Protein AF-0000000076789150 (afdb_homodimer)

Structure (mmCIF, N/CA/C/O backbone):
data_AF-0000000076789150-model_v1
#
loop_
_entity.id
_entity.type
_entity.pdbx_description
1 polymer 'YegS/DAGK C-terminal domain-containing protein'
#
loop_
_atom_site.group_PDB
_atom_site.id
_atom_site.type_symbol
_atom_site.label_atom_id
_atom_site.label_alt_id
_atom_site.label_comp_id
_atom_site.label_asym_id
_atom_site.label_entity_id
_atom_site.label_seq_id
_atom_site.pdbx_PDB_ins_code
_atom_site.Cartn_x
_atom_site.Cartn_y
_atom_site.Cartn_z
_atom_site.occupancy
_atom_site.B_iso_or_equiv
_atom_site.auth_seq_id
_atom_site.auth_comp_id
_atom_site.auth_asym_id
_atom_site.auth_atom_id
_atom_site.pdbx_PDB_model_num
ATOM 1 N N . MET A 1 1 ? 1.045 11.203 20.047 1 90.06 1 MET A N 1
ATOM 2 C CA . MET A 1 1 ? -0.377 11.312 20.359 1 90.06 1 MET A CA 1
ATOM 3 C C . MET A 1 1 ? -1.103 12.156 19.328 1 90.06 1 MET A C 1
ATOM 5 O O . MET A 1 1 ? -0.491 13 18.672 1 90.06 1 MET A O 1
ATOM 9 N N . MET A 1 2 ? -2.324 11.766 19.125 1 93.38 2 MET A N 1
ATOM 10 C CA . MET A 1 2 ? -3.166 12.562 18.234 1 93.38 2 MET A CA 1
ATOM 11 C C . MET A 1 2 ? -4.5 12.883 18.906 1 93.38 2 MET A C 1
ATOM 13 O O . MET A 1 2 ? -5 12.102 19.719 1 93.38 2 MET A O 1
ATOM 17 N N . GLU A 1 3 ? -5.023 14.039 18.578 1 93 3 GLU A N 1
ATOM 18 C CA . GLU A 1 3 ? -6.312 14.477 19.109 1 93 3 GLU A CA 1
ATOM 19 C C . GLU A 1 3 ? -7.227 14.969 18 1 93 3 GLU A C 1
ATOM 21 O O . GLU A 1 3 ? -6.832 15.812 17.188 1 93 3 GLU A O 1
ATOM 26 N N . GLY A 1 4 ? -8.461 14.375 17.953 1 91.88 4 GLY A N 1
ATOM 27 C CA . GLY A 1 4 ? -9.453 14.805 16.984 1 91.88 4 GLY A CA 1
ATOM 28 C C . GLY A 1 4 ? -10.305 15.961 17.484 1 91.88 4 GLY A C 1
ATOM 29 O O . GLY A 1 4 ? -9.953 16.609 18.469 1 91.88 4 GLY A O 1
ATOM 30 N N . PRO A 1 5 ? -11.422 16.156 16.766 1 86.06 5 PRO A N 1
ATOM 31 C CA . PRO A 1 5 ? -12.273 17.297 17.094 1 86.06 5 PRO A CA 1
ATOM 32 C C . PRO A 1 5 ? -12.906 17.172 18.484 1 86.06 5 PRO A C 1
ATOM 34 O O . PRO A 1 5 ? -13.203 18.188 19.125 1 86.06 5 PRO A O 1
ATOM 37 N N . ASN A 1 6 ? -13.047 15.945 18.953 1 86.12 6 ASN A N 1
ATOM 38 C CA . ASN A 1 6 ? -13.68 15.742 20.25 1 86.12 6 ASN A CA 1
ATOM 39 C C . ASN A 1 6 ? -12.672 15.828 21.391 1 86.12 6 ASN A C 1
ATOM 41 O O . ASN A 1 6 ? -13.039 15.766 22.562 1 86.12 6 ASN A O 1
ATOM 45 N N . GLY A 1 7 ? -11.469 15.93 21.109 1 84.12 7 GLY A N 1
ATOM 46 C CA . GLY A 1 7 ? -10.422 16.125 22.094 1 84.12 7 GLY A CA 1
ATOM 47 C C . GLY A 1 7 ? -9.93 14.82 22.703 1 84.12 7 GLY A C 1
ATOM 48 O O . GLY A 1 7 ? -9.039 14.82 23.547 1 84.12 7 GLY A O 1
ATOM 49 N N . ASP A 1 8 ? -10.508 13.719 22.281 1 84.12 8 ASP A N 1
ATOM 50 C CA . ASP A 1 8 ? -10.078 12.43 22.828 1 84.12 8 ASP A CA 1
ATOM 51 C C . ASP A 1 8 ? -8.711 12.039 22.266 1 84.12 8 ASP A C 1
ATOM 53 O O . ASP A 1 8 ? -8.523 11.984 21.047 1 84.12 8 ASP A O 1
ATOM 57 N N . PRO A 1 9 ? -7.828 11.773 23.25 1 87.06 9 PRO A N 1
ATOM 58 C CA . PRO A 1 9 ? -6.484 11.43 22.781 1 87.06 9 PRO A CA 1
ATOM 59 C C . PRO A 1 9 ? -6.414 10.031 22.172 1 87.06 9 PRO A C 1
ATOM 61 O O . PRO A 1 9 ? -7.113 9.117 22.625 1 87.06 9 PRO A O 1
ATOM 64 N N . HIS A 1 10 ? -5.707 9.969 21.109 1 89.75 10 HIS A N 1
ATOM 65 C CA . HIS A 1 10 ? -5.363 8.711 20.453 1 89.75 10 HIS A CA 1
ATOM 66 C C . HIS A 1 10 ? -3.855 8.578 20.281 1 89.75 10 HIS A C 1
ATOM 68 O O . HIS A 1 10 ? -3.188 9.547 19.906 1 89.75 10 HIS A O 1
ATOM 74 N N . PHE A 1 11 ? -3.402 7.43 20.594 1 86.75 11 PHE A N 1
ATOM 75 C CA . PHE A 1 11 ? -1.965 7.219 20.469 1 86.75 11 PHE A CA 1
ATOM 76 C C . PHE A 1 11 ? -1.63 6.504 19.172 1 86.75 11 PHE A C 1
ATOM 78 O O . PHE A 1 11 ? -2.311 5.551 18.781 1 86.75 11 PHE A O 1
ATOM 85 N N . PHE A 1 12 ? -0.708 7.098 18.484 1 84.62 12 PHE A N 1
ATOM 86 C CA . PHE A 1 12 ? -0.158 6.367 17.344 1 84.62 12 PHE A CA 1
ATOM 87 C C . PHE A 1 12 ? 1.298 5.992 17.594 1 84.62 12 PHE A C 1
ATOM 89 O O . PHE A 1 12 ? 2.033 6.738 18.25 1 84.62 12 PHE A O 1
ATOM 96 N N . ILE A 1 13 ? 1.7 4.875 17.078 1 82.19 13 ILE A N 1
ATOM 97 C CA . ILE A 1 13 ? 2.994 4.289 17.406 1 82.19 13 ILE A CA 1
ATOM 98 C C . ILE A 1 13 ? 4.031 4.715 16.375 1 82.19 13 ILE A C 1
ATOM 100 O O . ILE A 1 13 ? 5.141 5.129 16.734 1 82.19 13 ILE A O 1
ATOM 104 N N . ASN A 1 14 ? 3.717 4.656 15.109 1 84.81 14 ASN A N 1
ATOM 105 C CA . ASN A 1 14 ? 4.742 4.844 14.086 1 84.81 14 ASN A CA 1
ATOM 106 C C . ASN A 1 14 ? 4.434 6.047 13.195 1 84.81 14 ASN A C 1
ATOM 108 O O . ASN A 1 14 ? 5.184 7.027 13.188 1 84.81 14 ASN A O 1
ATOM 112 N N . VAL A 1 15 ? 3.287 5.992 12.516 1 90.56 15 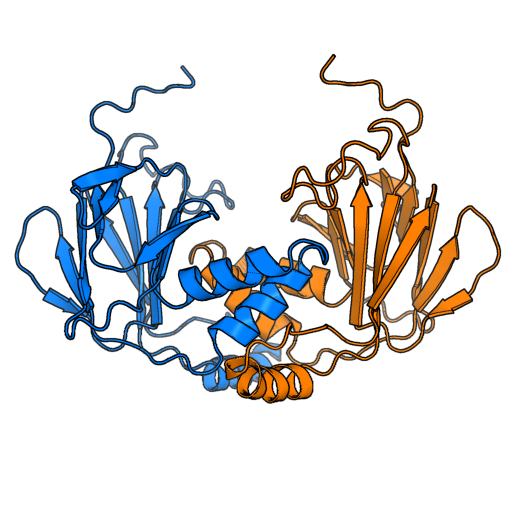VAL A N 1
ATOM 113 C CA . VAL A 1 15 ? 3.057 7.012 11.5 1 90.56 15 VAL A CA 1
ATOM 114 C C . VAL A 1 15 ? 1.566 7.34 11.422 1 90.56 15 VAL A C 1
ATOM 116 O O . VAL A 1 15 ? 0.721 6.457 11.594 1 90.56 15 VAL A O 1
ATOM 119 N N . ALA A 1 16 ? 1.268 8.555 11.242 1 94.44 16 ALA A N 1
ATOM 120 C CA . ALA A 1 16 ? -0.069 9.039 10.898 1 94.44 16 ALA A CA 1
ATOM 121 C C . ALA A 1 16 ? -0.08 9.68 9.516 1 94.44 16 ALA A C 1
ATOM 123 O O . ALA A 1 16 ? 0.858 10.398 9.148 1 94.44 16 ALA A O 1
ATOM 124 N N . ASP A 1 17 ? -1.15 9.406 8.781 1 96.19 17 ASP A N 1
ATOM 125 C CA . ASP A 1 17 ? -1.285 9.898 7.41 1 96.19 17 ASP A CA 1
ATOM 126 C C . ASP A 1 17 ? -2.496 10.82 7.273 1 96.19 17 ASP A C 1
ATOM 128 O O . ASP A 1 17 ? -3.523 10.602 7.922 1 96.19 17 ASP A O 1
ATOM 132 N N . ILE A 1 18 ? -2.346 11.805 6.422 1 97.44 18 ILE A N 1
ATOM 133 C CA . ILE A 1 18 ? -3.42 12.758 6.164 1 97.44 18 ILE A CA 1
ATOM 134 C C . ILE A 1 18 ? -3.643 12.891 4.66 1 97.44 18 ILE A C 1
ATOM 136 O O . ILE A 1 18 ? -2.682 12.938 3.887 1 97.44 18 ILE A O 1
ATOM 140 N N . HIS A 1 19 ? -4.883 12.984 4.227 1 97.12 19 HIS A N 1
ATOM 141 C CA . HIS A 1 19 ? -5.328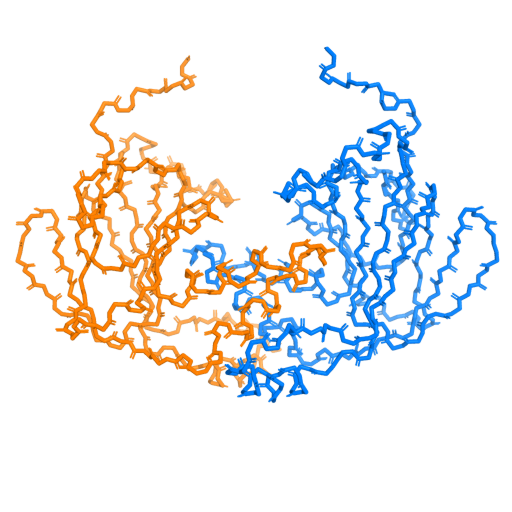 13.281 2.871 1 97.12 19 HIS A CA 1
ATOM 142 C C . HIS A 1 19 ? -5.102 12.094 1.941 1 97.12 19 HIS A C 1
ATOM 144 O O . HIS A 1 19 ? -5.59 10.992 2.205 1 97.12 19 HIS A O 1
ATOM 150 N N . LEU A 1 20 ? -4.375 12.117 0.926 1 94.69 20 LEU A N 1
ATOM 151 C CA . LEU A 1 20 ? -4.352 11.047 -0.067 1 94.69 20 LEU A CA 1
ATOM 152 C C . LEU A 1 20 ? -3.814 9.758 0.538 1 94.69 20 LEU A C 1
ATOM 154 O O . LEU A 1 20 ? -4.371 8.68 0.306 1 94.69 20 LEU A O 1
ATOM 158 N N . SER A 1 21 ? -2.727 9.859 1.256 1 94.38 21 SER A N 1
ATOM 159 C CA . SER A 1 21 ? -2.121 8.664 1.832 1 94.38 21 SER A CA 1
ATOM 160 C C . SER A 1 21 ? -3.07 7.984 2.812 1 94.38 21 SER A C 1
ATOM 162 O O . SER A 1 21 ? -3.178 6.758 2.828 1 94.38 21 SER A O 1
ATOM 164 N N . ALA A 1 22 ? -3.789 8.797 3.557 1 95.88 22 ALA A N 1
ATOM 165 C CA . ALA A 1 22 ? -4.785 8.242 4.469 1 95.88 22 ALA A CA 1
ATOM 166 C C . ALA A 1 22 ? -5.961 7.641 3.699 1 95.88 22 ALA A C 1
ATOM 168 O O . ALA A 1 22 ? -6.449 6.562 4.043 1 95.88 22 ALA A O 1
ATOM 169 N N . LYS A 1 23 ? -6.383 8.336 2.725 1 94.56 23 LYS A N 1
ATOM 170 C CA . LYS A 1 23 ? -7.5 7.887 1.896 1 94.56 23 LYS A CA 1
ATOM 171 C C . LYS A 1 23 ? -7.176 6.566 1.205 1 94.56 23 LYS A C 1
ATOM 173 O O . LYS A 1 23 ? -7.984 5.637 1.22 1 94.56 23 LYS A O 1
ATOM 178 N N . ALA A 1 24 ? -6.008 6.52 0.632 1 92.88 24 ALA A N 1
ATOM 179 C CA . ALA A 1 24 ? -5.559 5.289 -0.011 1 92.88 24 ALA A CA 1
ATOM 180 C C . ALA A 1 24 ? -5.508 4.133 0.986 1 92.88 24 ALA A C 1
ATOM 182 O O . ALA A 1 24 ? -5.91 3.012 0.667 1 92.88 24 ALA A O 1
ATOM 183 N N . GLY A 1 25 ? -5 4.43 2.18 1 92.56 25 GLY A N 1
ATOM 184 C CA . GLY A 1 25 ? -4.984 3.422 3.23 1 92.56 25 GLY A CA 1
ATOM 185 C C . GLY A 1 25 ? -6.367 2.943 3.619 1 92.56 25 GLY A C 1
ATOM 186 O O . GLY A 1 25 ? -6.586 1.743 3.801 1 92.56 25 GLY A O 1
ATOM 187 N N . TYR A 1 26 ? -7.266 3.838 3.697 1 93.44 26 TYR A N 1
ATOM 188 C CA . TYR A 1 26 ? -8.648 3.51 4.031 1 93.44 26 TYR A CA 1
ATOM 189 C C . TYR A 1 26 ? -9.234 2.537 3.018 1 93.44 26 TYR A C 1
ATOM 191 O O . TYR A 1 26 ? -9.789 1.497 3.393 1 93.44 26 TYR A O 1
ATOM 199 N N . PHE A 1 27 ? -9.094 2.803 1.787 1 90.25 27 PHE A N 1
ATOM 200 C CA . PHE A 1 27 ? -9.672 1.951 0.754 1 90.25 27 PHE A CA 1
ATOM 201 C C . PHE A 1 27 ? -8.914 0.633 0.65 1 90.25 27 PHE A C 1
ATOM 203 O O . PHE A 1 27 ? -9.508 -0.412 0.381 1 90.25 27 PHE A O 1
ATOM 210 N N . ALA A 1 28 ? -7.535 0.708 0.85 1 90.31 28 ALA A N 1
ATOM 211 C CA . ALA A 1 28 ? -6.746 -0.521 0.826 1 90.31 28 ALA A CA 1
ATOM 212 C C . ALA A 1 28 ? -7.254 -1.519 1.863 1 90.31 28 ALA A C 1
ATOM 214 O O . ALA A 1 28 ? -7.246 -2.729 1.627 1 90.31 28 ALA A O 1
ATOM 215 N N . SER A 1 29 ? -7.719 -0.997 2.992 1 88.94 29 SER A N 1
ATOM 216 C CA . SER A 1 29 ? -8.172 -1.847 4.086 1 88.94 29 SER A CA 1
ATOM 217 C C . SER A 1 29 ? -9.391 -2.668 3.68 1 88.94 29 SER A C 1
ATOM 219 O O . SER A 1 29 ? -9.688 -3.699 4.289 1 88.94 29 SER A O 1
ATOM 221 N N . MET A 1 30 ? -10.102 -2.256 2.65 1 84.44 30 MET A N 1
ATOM 222 C CA . MET A 1 30 ? -11.297 -2.949 2.172 1 84.44 30 MET A CA 1
ATOM 223 C C . MET A 1 30 ? -10.914 -4.148 1.312 1 84.44 30 MET A C 1
ATOM 225 O O . MET A 1 30 ? -11.758 -5 1.019 1 84.44 30 MET A O 1
ATOM 229 N N . TYR A 1 31 ? -9.641 -4.227 0.935 1 84 31 TYR A N 1
ATOM 230 C CA . TYR A 1 31 ? -9.219 -5.238 -0.027 1 84 31 TYR A CA 1
ATOM 231 C C . TYR A 1 31 ? -8.125 -6.121 0.558 1 84 31 TYR A C 1
ATOM 233 O O . TYR A 1 31 ? -7.312 -6.684 -0.18 1 84 31 TYR A O 1
ATOM 241 N N . LYS A 1 32 ? -8.055 -6.227 1.816 1 82.06 32 LYS A N 1
ATOM 242 C CA . LYS A 1 32 ? -6.965 -6.922 2.5 1 82.06 32 LYS A CA 1
ATOM 243 C C . LYS A 1 32 ? -6.891 -8.383 2.066 1 82.06 32 LYS A C 1
ATOM 245 O O . LYS A 1 32 ? -5.816 -8.984 2.086 1 82.06 32 LYS A O 1
ATOM 250 N N . ARG A 1 33 ? -7.91 -8.961 1.574 1 77.69 33 ARG A N 1
ATOM 251 C CA . ARG A 1 33 ? -7.957 -10.367 1.184 1 77.69 33 ARG A CA 1
ATOM 252 C C . ARG A 1 33 ? -7.082 -10.625 -0.037 1 77.69 33 ARG A C 1
ATOM 254 O O . ARG A 1 33 ? -6.801 -11.781 -0.374 1 77.69 33 ARG A O 1
ATOM 261 N N . PHE A 1 34 ? -6.582 -9.586 -0.612 1 83.44 34 PHE A N 1
ATOM 262 C CA . PHE A 1 34 ? -5.832 -9.742 -1.853 1 83.44 34 PHE A CA 1
ATOM 263 C C . PHE A 1 34 ? -4.34 -9.547 -1.61 1 83.44 34 PHE A C 1
ATOM 265 O O . PHE A 1 34 ? -3.578 -9.305 -2.551 1 83.44 34 PHE A O 1
ATOM 272 N N . GLY A 1 35 ? -3.939 -9.562 -0.373 1 81.38 35 GLY A N 1
ATOM 273 C CA . GLY A 1 35 ? -2.531 -9.352 -0.078 1 81.38 35 GLY A CA 1
ATOM 274 C C . GLY A 1 35 ? -2.068 -7.938 -0.372 1 81.38 35 GLY A C 1
ATOM 275 O O . GLY A 1 35 ? -2.797 -6.973 -0.121 1 81.38 35 GLY A O 1
ATOM 276 N N . ASN A 1 36 ? -0.883 -7.789 -0.932 1 84.69 36 ASN A N 1
ATOM 277 C CA . ASN A 1 36 ? -0.333 -6.457 -1.167 1 84.69 36 ASN A CA 1
ATOM 278 C C . ASN A 1 36 ? -1.025 -5.766 -2.336 1 84.69 36 ASN A C 1
ATOM 280 O O . ASN A 1 36 ? -0.875 -4.555 -2.521 1 84.69 36 ASN A O 1
ATOM 284 N N . LEU A 1 37 ? -1.792 -6.531 -3.049 1 86.12 37 LEU A N 1
ATOM 285 C CA . LEU A 1 37 ? -2.545 -5.918 -4.137 1 86.12 37 LEU A CA 1
ATOM 286 C C . LEU A 1 37 ? -3.535 -4.891 -3.6 1 86.12 37 LEU A C 1
ATOM 288 O O . LEU A 1 37 ? -3.949 -3.982 -4.324 1 86.12 37 LEU A O 1
ATOM 292 N N . CYS A 1 38 ? -3.91 -5.047 -2.33 1 88.06 38 CYS A N 1
ATOM 293 C CA . CYS A 1 38 ? -4.844 -4.109 -1.714 1 88.06 38 CYS A CA 1
ATOM 294 C C . CYS A 1 38 ? -4.312 -2.684 -1.781 1 88.06 38 CYS A C 1
ATOM 296 O O . CYS A 1 38 ? -5.09 -1.733 -1.895 1 88.06 38 CYS A O 1
ATOM 298 N N . TYR A 1 39 ? -2.979 -2.516 -1.807 1 88 39 TYR A N 1
ATOM 299 C CA . TYR A 1 39 ? -2.398 -1.179 -1.854 1 88 39 TYR A CA 1
ATOM 300 C C . TYR A 1 39 ? -2.557 -0.563 -3.238 1 88 39 TYR A C 1
ATOM 302 O O . TYR A 1 39 ? -2.773 0.644 -3.367 1 88 39 TYR A O 1
ATOM 310 N N . VAL A 1 40 ? -2.453 -1.408 -4.199 1 86.75 40 VAL A N 1
ATOM 311 C CA . VAL A 1 40 ? -2.646 -0.945 -5.57 1 86.75 40 VAL A CA 1
ATOM 312 C C . VAL A 1 40 ? -4.098 -0.523 -5.773 1 86.75 40 VAL A C 1
ATOM 314 O O . VAL A 1 40 ? -4.367 0.572 -6.273 1 86.75 40 VAL A O 1
ATOM 317 N N . LEU A 1 41 ? -4.977 -1.381 -5.316 1 86.81 41 LEU A N 1
ATOM 318 C CA . LEU A 1 41 ? -6.398 -1.087 -5.469 1 86.81 41 LEU A CA 1
ATOM 319 C C . LEU A 1 41 ? -6.789 0.138 -4.648 1 86.81 41 LEU A C 1
ATOM 321 O O . LEU A 1 41 ? -7.539 0.996 -5.121 1 86.81 41 LEU A O 1
ATOM 325 N N . GLY A 1 42 ? -6.273 0.212 -3.428 1 89.19 42 GLY A N 1
ATOM 326 C CA . GLY A 1 42 ? -6.535 1.362 -2.576 1 89.19 42 GLY A CA 1
ATOM 327 C C . GLY A 1 42 ? -5.996 2.66 -3.146 1 89.19 42 GLY A C 1
ATOM 328 O O . GLY A 1 42 ? -6.641 3.705 -3.045 1 89.19 42 GLY A O 1
ATOM 329 N N . ALA A 1 43 ? -4.801 2.561 -3.688 1 88.69 43 ALA A N 1
ATOM 330 C CA . ALA A 1 43 ? -4.203 3.732 -4.32 1 88.69 43 ALA A CA 1
ATOM 331 C C . ALA A 1 43 ? -5.055 4.227 -5.484 1 88.69 43 ALA A C 1
ATOM 333 O O . ALA A 1 43 ? -5.348 5.418 -5.59 1 88.69 43 ALA A O 1
ATOM 334 N N . LEU A 1 44 ? -5.469 3.322 -6.355 1 84.12 44 LEU A N 1
ATOM 335 C CA . LEU A 1 44 ? -6.277 3.689 -7.516 1 84.12 44 LEU A CA 1
ATOM 336 C C . LEU A 1 44 ? -7.602 4.312 -7.078 1 84.12 44 LEU A C 1
ATOM 338 O O . LEU A 1 44 ? -8.016 5.336 -7.625 1 84.12 44 LEU A O 1
ATOM 342 N N . ARG A 1 45 ? -8.18 3.719 -6.094 1 85.44 45 ARG A N 1
ATOM 343 C CA . ARG A 1 45 ? -9.445 4.254 -5.602 1 85.44 45 ARG A CA 1
ATOM 344 C C . ARG A 1 45 ? -9.242 5.598 -4.906 1 85.44 45 ARG A C 1
ATOM 346 O O . ARG A 1 45 ? -10.047 6.512 -5.059 1 85.44 45 ARG A O 1
ATOM 353 N N . GLY A 1 46 ? -8.219 5.668 -4.09 1 86.88 46 GLY A N 1
ATOM 354 C CA . GLY A 1 46 ? -7.926 6.906 -3.387 1 86.88 46 GLY A CA 1
ATOM 355 C C . GLY A 1 46 ? -7.625 8.062 -4.32 1 86.88 46 GLY A C 1
ATOM 356 O O . GLY A 1 46 ? -8.008 9.203 -4.043 1 86.88 46 GLY A O 1
ATOM 357 N N . PHE A 1 47 ? -7.027 7.719 -5.355 1 81.56 47 PHE A N 1
ATOM 358 C CA . PHE A 1 47 ? -6.648 8.742 -6.316 1 81.56 47 PHE A CA 1
ATOM 359 C C . PHE A 1 47 ? -7.852 9.18 -7.145 1 81.56 47 PHE A C 1
ATOM 361 O O . PHE A 1 47 ? -7.914 10.328 -7.598 1 81.56 47 PHE A O 1
ATOM 368 N N . TRP A 1 48 ? -8.617 8.266 -7.277 1 78.56 48 TRP A N 1
ATOM 369 C CA . TRP A 1 48 ? -9.781 8.578 -8.102 1 78.56 48 TRP A CA 1
ATOM 370 C C . TRP A 1 48 ? -10.586 9.719 -7.492 1 78.56 48 TRP A C 1
ATOM 372 O O . TRP A 1 48 ? -11.062 9.625 -6.359 1 78.56 48 TRP A O 1
ATOM 382 N N . GLY A 1 49 ? -10.68 10.812 -8.258 1 79.25 49 GLY A N 1
ATOM 383 C CA . GLY A 1 49 ? -11.453 11.969 -7.812 1 79.25 49 GLY A CA 1
ATOM 384 C C . GLY A 1 49 ? -10.734 12.789 -6.762 1 79.25 49 GLY A C 1
ATOM 385 O O . GLY A 1 49 ? -11.336 13.68 -6.145 1 79.25 49 GLY A O 1
ATOM 386 N N . HIS A 1 50 ? -9.508 12.375 -6.465 1 87.75 50 HIS A N 1
ATOM 387 C CA . HIS A 1 50 ? -8.742 13.125 -5.473 1 87.75 50 HIS A CA 1
ATOM 388 C C . HIS A 1 50 ? -8.352 14.5 -6.004 1 87.75 50 HIS A C 1
ATOM 390 O O . HIS A 1 50 ? -8 14.641 -7.18 1 87.75 50 HIS A O 1
ATOM 396 N N . SER A 1 51 ? -8.438 15.5 -5.141 1 91.69 51 SER A N 1
ATOM 397 C CA . SER A 1 51 ? -7.949 16.844 -5.434 1 91.69 51 SER A CA 1
ATOM 398 C C . SER A 1 51 ? -7.078 17.375 -4.301 1 91.69 51 SER A C 1
ATOM 400 O O . SER A 1 51 ? -7.414 17.219 -3.127 1 91.69 51 SER A O 1
ATOM 402 N N . ASN A 1 52 ? -5.957 17.922 -4.723 1 94.31 52 ASN A N 1
ATOM 403 C CA . ASN A 1 52 ? -5.129 18.578 -3.715 1 94.31 52 ASN A CA 1
ATOM 404 C C . ASN A 1 52 ? -5.91 19.641 -2.959 1 94.31 52 ASN A C 1
ATOM 406 O O . ASN A 1 52 ? -6.852 20.234 -3.496 1 94.31 52 ASN A O 1
ATOM 410 N N . ARG A 1 53 ? -5.496 19.812 -1.687 1 96.56 53 ARG A N 1
ATOM 411 C CA . ARG A 1 53 ? -6.211 20.766 -0.84 1 96.56 53 ARG A CA 1
ATOM 412 C C . ARG A 1 53 ? -5.246 21.719 -0.154 1 96.56 53 ARG A C 1
ATOM 414 O O . ARG A 1 53 ? -4.117 21.344 0.171 1 96.56 53 ARG A O 1
ATOM 421 N N . ASP A 1 54 ? -5.742 22.938 -0.017 1 97.94 54 ASP A N 1
ATOM 422 C CA . ASP A 1 54 ? -5.039 23.844 0.884 1 97.94 54 ASP A CA 1
ATOM 423 C C . ASP A 1 54 ? -5.332 23.516 2.344 1 97.94 54 ASP A C 1
ATOM 425 O O . ASP A 1 54 ? -6.492 23.375 2.734 1 97.94 54 ASP A O 1
ATOM 429 N N . LEU A 1 55 ? -4.266 23.328 3.133 1 98.44 55 LEU A N 1
ATOM 430 C CA . LEU A 1 55 ? -4.398 23.062 4.562 1 98.44 55 LEU A CA 1
ATOM 431 C C . LEU A 1 55 ? -3.699 24.156 5.379 1 98.44 55 LEU A C 1
ATOM 433 O O . LEU A 1 55 ? -2.797 24.828 4.879 1 98.44 55 LEU A O 1
ATOM 437 N N . ARG A 1 56 ? -4.145 24.297 6.574 1 98.62 56 ARG A N 1
ATOM 438 C CA . ARG A 1 56 ? -3.439 25.156 7.531 1 98.62 56 ARG A CA 1
ATOM 439 C C . ARG A 1 56 ? -2.762 24.312 8.609 1 98.62 56 ARG A C 1
ATOM 441 O O . ARG A 1 56 ? -3.336 23.344 9.094 1 98.62 56 ARG A O 1
ATOM 448 N N . ILE A 1 57 ? -1.593 24.766 8.961 1 98.69 57 ILE A N 1
ATOM 449 C CA . ILE A 1 57 ? -0.875 24.047 10.008 1 98.69 57 ILE A CA 1
ATOM 450 C C . ILE A 1 57 ? -0.414 25.031 11.086 1 98.69 57 ILE A C 1
ATOM 452 O O . ILE A 1 57 ? -0.185 26.203 10.805 1 98.69 57 ILE A O 1
ATOM 456 N N . LYS A 1 58 ? -0.377 24.625 12.297 1 98.62 58 LYS A N 1
ATOM 457 C CA . LYS A 1 58 ? 0.211 25.297 13.445 1 98.62 58 LYS A CA 1
ATOM 458 C C . LYS A 1 58 ? 1.288 24.438 14.102 1 98.62 58 LYS A C 1
ATOM 460 O O . LYS A 1 58 ? 1.005 23.344 14.578 1 98.62 58 LYS A O 1
ATOM 465 N N . VAL A 1 59 ? 2.49 24.969 14.102 1 97.75 59 VAL A N 1
ATOM 466 C CA . VAL A 1 59 ? 3.646 24.203 14.562 1 97.75 59 VAL A CA 1
ATOM 467 C C . VAL A 1 59 ? 4.074 24.688 15.945 1 97.75 59 VAL A C 1
ATOM 469 O O . VAL A 1 59 ? 4.32 25.875 16.141 1 97.75 59 VAL A O 1
ATOM 472 N N . ASN A 1 60 ? 4.074 23.828 16.906 1 96.88 60 ASN A N 1
ATOM 473 C CA . ASN A 1 60 ? 4.551 24.078 18.25 1 96.88 60 ASN A CA 1
ATOM 474 C C . ASN A 1 60 ? 3.848 25.266 18.891 1 96.88 60 ASN A C 1
ATOM 476 O O . ASN A 1 60 ? 4.488 26.109 19.531 1 96.88 60 ASN A O 1
ATOM 480 N N . GLY A 1 61 ? 2.666 25.375 18.547 1 96 61 GLY A N 1
ATOM 481 C CA . GLY A 1 61 ? 1.848 26.406 19.156 1 96 61 GLY A CA 1
ATOM 482 C C . GLY A 1 61 ? 2.059 27.781 18.516 1 96 61 GLY A C 1
ATOM 483 O O . GLY A 1 61 ? 1.605 28.781 19.062 1 96 61 GLY A O 1
ATOM 484 N N . GLY A 1 62 ? 2.766 27.812 17.438 1 97.31 62 GLY A N 1
ATOM 485 C CA . GLY A 1 62 ? 3.029 29.078 16.766 1 97.31 62 GLY A CA 1
ATOM 486 C C . GLY A 1 62 ? 1.845 29.594 15.977 1 97.31 62 GLY A C 1
ATOM 487 O O . GLY A 1 62 ? 0.693 29.391 16.375 1 97.31 62 GLY A O 1
ATOM 488 N N . GLU A 1 63 ? 2.115 30.359 14.945 1 98.12 63 GLU A N 1
ATOM 489 C CA . GLU A 1 63 ? 1.068 30.938 14.117 1 98.12 63 GLU A CA 1
ATOM 490 C C . GLU A 1 63 ? 0.589 29.969 13.047 1 98.12 63 GLU A C 1
ATOM 492 O O . GLU A 1 63 ? 1.353 29.109 12.602 1 98.12 63 GLU A O 1
ATOM 497 N N . TRP A 1 64 ? -0.66 30.188 12.734 1 98.25 64 TRP A N 1
ATOM 498 C CA . TRP A 1 64 ? -1.2 29.406 11.625 1 98.25 64 TRP A CA 1
ATOM 499 C C . TRP A 1 64 ? -0.555 29.812 10.305 1 98.25 64 TRP A C 1
ATOM 501 O O . TRP A 1 64 ? -0.356 31 10.047 1 98.25 64 TRP A O 1
ATOM 511 N N . ARG A 1 65 ? -0.171 28.812 9.5 1 97.75 65 ARG A N 1
ATOM 512 C CA . ARG A 1 65 ? 0.296 29.047 8.141 1 97.75 65 ARG A CA 1
ATOM 513 C C . ARG A 1 65 ? -0.426 28.141 7.152 1 97.75 65 ARG A C 1
ATOM 515 O O . ARG A 1 65 ? -0.761 27 7.48 1 97.75 65 ARG A O 1
ATOM 522 N N . THR A 1 66 ? -0.642 28.703 6.008 1 98.31 66 THR A N 1
ATOM 523 C CA . THR A 1 66 ? -1.323 27.922 4.973 1 98.31 66 THR A CA 1
ATOM 524 C C . THR A 1 66 ? -0.316 27.172 4.109 1 98.31 66 THR A C 1
ATOM 526 O O . THR A 1 66 ? 0.718 27.719 3.727 1 98.31 66 THR A O 1
ATOM 529 N N . VAL A 1 67 ? -0.508 25.875 3.906 1 97.81 67 VAL A N 1
ATOM 530 C CA . VAL A 1 67 ? 0.222 25.047 2.953 1 97.81 67 VAL A CA 1
ATOM 531 C C . VAL A 1 67 ? -0.666 24.75 1.747 1 97.81 67 VAL A C 1
ATOM 533 O O . VAL A 1 67 ? -1.697 24.078 1.878 1 97.81 67 VAL A O 1
ATOM 536 N N . ASP A 1 68 ? -0.233 25.172 0.581 1 97.12 68 ASP A N 1
ATOM 537 C CA . ASP A 1 68 ? -1.099 25.109 -0.593 1 97.12 68 ASP A CA 1
ATOM 538 C C . ASP A 1 68 ? -0.995 23.75 -1.276 1 97.12 68 ASP A C 1
ATOM 540 O O . ASP A 1 68 ? 0.063 23.109 -1.254 1 97.12 68 ASP A O 1
ATOM 544 N N . LYS A 1 69 ? -2.082 23.344 -1.83 1 96.38 69 LYS A N 1
ATOM 545 C CA . LYS A 1 69 ? -2.182 22.203 -2.734 1 96.38 69 LYS A CA 1
ATOM 546 C C . LYS A 1 69 ? -1.506 20.969 -2.139 1 96.38 69 LYS A C 1
ATOM 548 O O . LYS A 1 69 ? -0.68 20.328 -2.795 1 96.38 69 LYS A O 1
ATOM 553 N N . VAL A 1 70 ? -1.874 20.672 -0.896 1 96.62 70 VAL A N 1
ATOM 554 C CA . VAL A 1 70 ? -1.334 19.5 -0.229 1 96.62 70 VAL A CA 1
ATOM 555 C C . VAL A 1 70 ? -1.925 18.234 -0.853 1 96.62 70 VAL A C 1
ATOM 557 O O . VAL A 1 70 ? -3.146 18.094 -0.958 1 96.62 70 VAL A O 1
ATOM 560 N N . THR A 1 71 ? -1.044 17.375 -1.304 1 95.5 71 THR A N 1
ATOM 561 C CA . THR A 1 71 ? -1.45 16.062 -1.806 1 95.5 71 THR A CA 1
ATOM 562 C C . THR A 1 71 ? -1.54 15.047 -0.667 1 95.5 71 THR A C 1
ATOM 564 O O . THR A 1 71 ? -2.504 14.281 -0.583 1 95.5 71 THR A O 1
ATOM 567 N N . ALA A 1 72 ? -0.554 15.055 0.14 1 95.69 72 ALA A N 1
ATOM 568 C CA . ALA A 1 72 ? -0.452 14.156 1.287 1 95.69 72 ALA A CA 1
ATOM 569 C C . ALA A 1 72 ? 0.429 14.758 2.379 1 95.69 72 ALA A C 1
ATOM 571 O O . ALA A 1 72 ? 1.294 15.594 2.098 1 95.69 72 ALA A O 1
ATOM 572 N N . LEU A 1 73 ? 0.181 14.422 3.613 1 96.44 73 LEU A N 1
ATOM 573 C CA . LEU A 1 73 ? 0.962 14.797 4.785 1 96.44 73 LEU A CA 1
ATOM 574 C C . LEU A 1 73 ? 1.117 13.617 5.738 1 96.44 73 LEU A C 1
ATOM 576 O O . LEU A 1 73 ? 0.136 12.953 6.074 1 96.44 73 LEU A O 1
ATOM 580 N N . CYS A 1 74 ? 2.387 13.344 6.059 1 94.88 74 CYS A N 1
ATOM 581 C CA . CYS A 1 74 ? 2.682 12.234 6.961 1 94.88 74 CYS A CA 1
ATOM 582 C C . CYS A 1 74 ? 3.385 12.727 8.219 1 94.88 74 CYS A C 1
ATOM 584 O O . CYS A 1 74 ? 4.301 13.547 8.141 1 94.88 74 CYS A O 1
ATOM 586 N N . VAL A 1 75 ? 2.902 12.266 9.336 1 94.06 75 VAL A N 1
ATOM 587 C CA . VAL A 1 75 ? 3.512 12.555 10.633 1 94.06 75 VAL A CA 1
ATOM 588 C C . VAL A 1 75 ? 4.066 11.273 11.242 1 94.06 75 VAL A C 1
ATOM 590 O O . VAL A 1 75 ? 3.312 10.359 11.578 1 94.06 75 VAL A O 1
ATOM 593 N N . GLY A 1 76 ? 5.383 11.195 11.352 1 90.62 76 GLY A N 1
ATOM 594 C CA . GLY A 1 76 ? 6.016 10.008 11.906 1 90.62 76 GLY A CA 1
ATOM 595 C C . GLY A 1 76 ? 6.77 10.281 13.195 1 90.62 76 GLY A C 1
ATOM 596 O O . GLY A 1 76 ? 7.328 11.367 13.375 1 90.62 76 GLY A O 1
ATOM 597 N N . ASN A 1 77 ? 6.656 9.273 14.094 1 85 77 ASN A N 1
ATOM 598 C CA . ASN A 1 77 ? 7.613 9.297 15.195 1 85 77 ASN A CA 1
ATOM 599 C C . ASN A 1 77 ? 9.047 9.164 14.695 1 85 77 ASN A C 1
ATOM 601 O O . ASN A 1 77 ? 9.398 8.164 14.062 1 85 77 ASN A O 1
ATOM 605 N N . ALA A 1 78 ? 9.805 10.117 14.891 1 76.69 78 ALA A N 1
ATOM 606 C CA . ALA A 1 78 ? 11.133 10.195 14.305 1 76.69 78 ALA A CA 1
ATOM 607 C C . ALA A 1 78 ? 11.969 8.969 14.656 1 76.69 78 ALA A C 1
ATOM 609 O O . ALA A 1 78 ? 12.859 8.57 13.898 1 76.69 78 ALA A O 1
ATOM 610 N N . LYS A 1 79 ? 11.703 8.375 15.797 1 70.62 79 LYS A N 1
ATOM 611 C CA . LYS A 1 79 ? 12.43 7.184 16.219 1 70.62 79 LYS A CA 1
ATOM 612 C C . LYS A 1 79 ? 12.219 6.035 15.227 1 70.62 79 LYS A C 1
ATOM 614 O O . LYS A 1 79 ? 13.109 5.203 15.039 1 70.62 79 LYS A O 1
ATOM 619 N N . TYR A 1 80 ? 11.055 6.074 14.625 1 65.56 80 TYR A N 1
ATOM 620 C CA . TYR A 1 80 ? 10.688 4.934 13.797 1 65.56 80 TYR A CA 1
ATOM 621 C C . TYR A 1 80 ? 10.547 5.34 12.336 1 65.56 80 TYR A C 1
ATOM 623 O O . TYR A 1 80 ? 10.508 4.488 11.453 1 65.56 80 TYR A O 1
ATOM 631 N N . PHE A 1 81 ? 10.398 6.684 12.32 1 57.16 81 PHE A N 1
ATOM 632 C CA . PHE A 1 81 ? 10.117 7.23 11 1 57.16 81 PHE A CA 1
ATOM 633 C C . PHE A 1 81 ? 11.375 7.25 10.141 1 57.16 81 PHE A C 1
ATOM 635 O O . PHE A 1 81 ? 12.445 7.648 10.609 1 57.16 81 PHE A O 1
ATOM 642 N N . GLY A 1 82 ? 11.539 6.426 9.156 1 51.66 82 GLY A N 1
ATOM 643 C CA . GLY A 1 82 ? 12.719 6.262 8.328 1 51.66 82 GLY A CA 1
ATOM 644 C C . GLY A 1 82 ? 13.359 4.895 8.469 1 51.66 82 GLY A C 1
ATOM 645 O O . GLY A 1 82 ? 14.344 4.59 7.789 1 51.66 82 GLY A O 1
ATOM 646 N N . GLY A 1 83 ? 13.133 4.352 9.695 1 44.59 83 GLY A N 1
ATOM 647 C CA . GLY A 1 83 ? 13.75 3.088 10.062 1 44.59 83 GLY A CA 1
ATOM 648 C C . GLY A 1 83 ? 13.508 1.986 9.047 1 44.59 83 GLY A C 1
ATOM 649 O O . GLY A 1 83 ? 13.914 0.841 9.258 1 44.59 83 GLY A O 1
ATOM 650 N N . GLY A 1 84 ? 12.664 1.853 8.211 1 40.56 84 GLY A N 1
ATOM 651 C CA . GLY A 1 84 ? 13.188 0.704 7.488 1 40.56 84 GLY A CA 1
ATOM 652 C C . GLY A 1 84 ? 14.68 0.774 7.254 1 40.56 84 GLY A C 1
ATOM 653 O O . GLY A 1 84 ? 15.32 -0.242 6.969 1 40.56 84 GLY A O 1
ATOM 654 N N . MET A 1 85 ? 15.211 1.863 6.656 1 34.06 85 MET A N 1
ATOM 655 C CA . MET A 1 85 ? 16.656 2.002 6.75 1 34.06 85 MET A CA 1
ATOM 656 C C . MET A 1 85 ? 17.078 2.482 8.141 1 34.06 85 MET A C 1
ATOM 658 O O . MET A 1 85 ? 16.703 3.586 8.547 1 34.06 85 MET A O 1
ATOM 662 N N . LYS A 1 86 ? 17.141 1.563 9.203 1 39.72 86 LYS A N 1
ATOM 663 C CA . LYS A 1 86 ? 17.953 1.962 10.344 1 39.72 86 LYS A CA 1
ATOM 664 C C . LYS A 1 86 ? 18.875 3.131 9.977 1 39.72 86 LYS A C 1
ATOM 666 O O . LYS A 1 86 ? 19.938 2.936 9.391 1 39.72 86 LYS A O 1
ATOM 671 N N . ILE A 1 87 ? 18.484 4.113 9.227 1 32.78 87 ILE A N 1
ATOM 672 C CA . ILE A 1 87 ? 19.469 5.086 8.766 1 32.78 87 ILE A CA 1
ATOM 673 C C . ILE A 1 87 ? 20.312 5.559 9.938 1 32.78 87 ILE A C 1
ATOM 675 O O . ILE A 1 87 ? 21.531 5.309 9.984 1 32.78 87 ILE A O 1
ATOM 679 N N . THR A 1 88 ? 20.547 7.059 10.023 1 31.62 88 THR A N 1
ATOM 680 C CA . THR A 1 88 ? 21.781 7.664 10.492 1 31.62 88 THR A CA 1
ATOM 681 C C . THR A 1 88 ? 21.891 7.57 12.008 1 31.62 88 THR A C 1
ATOM 683 O O . THR A 1 88 ? 20.922 7.832 12.727 1 31.62 88 THR A O 1
ATOM 686 N N . PRO A 1 89 ? 22.922 6.898 12.461 1 36.53 89 PRO A N 1
ATOM 687 C CA . PRO A 1 89 ? 23.484 6.863 13.82 1 36.53 89 PRO A CA 1
ATOM 688 C C . PRO A 1 89 ? 23.172 8.133 14.609 1 36.53 89 PRO A C 1
ATOM 690 O O . PRO A 1 89 ? 23.297 8.141 15.836 1 36.53 89 PRO A O 1
ATOM 693 N N . THR A 1 90 ? 23.203 9.234 13.852 1 36.34 90 THR A N 1
ATOM 694 C CA . THR A 1 90 ? 23.438 10.461 14.609 1 36.34 90 THR A CA 1
ATOM 695 C C . THR A 1 90 ? 22.141 11.008 15.18 1 36.34 90 THR A C 1
ATOM 697 O O . THR A 1 90 ? 22.125 12.102 15.758 1 36.34 90 THR A O 1
ATOM 700 N N . VAL A 1 91 ? 21 10.492 14.664 1 42.38 91 VAL A N 1
ATOM 701 C CA . VAL A 1 91 ? 19.859 11.148 15.305 1 42.38 91 VAL A CA 1
ATOM 702 C C . VAL A 1 91 ? 19.688 10.586 16.719 1 42.38 91 VAL A C 1
ATOM 704 O O . VAL A 1 91 ? 19.703 9.367 16.922 1 42.38 91 VAL A O 1
ATOM 707 N N . ASP A 1 92 ? 19.891 11.289 17.688 1 42.41 92 ASP A N 1
ATOM 708 C CA . ASP A 1 92 ? 19.594 10.992 19.094 1 42.41 92 ASP A CA 1
ATOM 709 C C . ASP A 1 92 ? 18.25 10.281 19.234 1 42.41 92 ASP A C 1
ATOM 711 O O . ASP A 1 92 ? 17.203 10.828 18.891 1 42.41 92 ASP A O 1
ATOM 715 N N . PRO A 1 93 ? 18.141 8.93 19.141 1 44.22 93 PRO A N 1
ATOM 716 C CA . PRO A 1 93 ? 16.906 8.156 19.328 1 44.22 93 PRO A CA 1
ATOM 717 C C . PRO A 1 93 ? 15.93 8.828 20.297 1 44.22 93 PRO A C 1
ATOM 719 O O . PRO A 1 93 ? 14.766 8.438 20.375 1 44.22 93 PRO A O 1
ATOM 722 N N . PHE A 1 94 ? 16.516 9.664 21.109 1 45.5 94 PHE A N 1
ATOM 723 C CA . PHE A 1 94 ? 15.789 10.289 22.203 1 45.5 94 PHE A CA 1
ATOM 724 C C . PHE A 1 94 ? 15.148 11.594 21.766 1 45.5 94 PHE A C 1
ATOM 726 O O . PHE A 1 94 ? 14.562 12.312 22.578 1 45.5 94 PHE A O 1
ATOM 733 N N . SER A 1 95 ? 15.477 12.016 20.703 1 53.62 95 SER A N 1
ATOM 734 C CA . SER A 1 95 ? 14.969 13.367 20.516 1 53.62 95 SER A CA 1
ATOM 735 C C . SER A 1 95 ? 13.477 13.359 20.203 1 53.62 95 SER A C 1
ATOM 737 O O . SER A 1 95 ? 12.82 14.406 20.25 1 53.62 95 SER A O 1
ATOM 739 N N . GLY A 1 96 ? 12.547 12.508 20.812 1 73.56 96 GLY A N 1
ATOM 740 C CA . GLY A 1 96 ? 11.102 12.406 20.953 1 73.56 96 GLY A CA 1
ATOM 741 C C . GLY A 1 96 ? 10.336 13.234 19.953 1 73.56 96 GLY A C 1
ATOM 742 O O . GLY A 1 96 ? 9.188 13.617 20.203 1 73.56 96 GLY A O 1
ATOM 743 N N . ASP A 1 97 ? 10.984 13.789 18.859 1 88.38 97 ASP A N 1
ATOM 744 C CA . ASP A 1 97 ? 10.281 14.672 17.938 1 88.38 97 ASP A CA 1
ATOM 745 C C . ASP A 1 97 ? 9.438 13.867 16.953 1 88.38 97 ASP A C 1
ATOM 747 O O . ASP A 1 97 ? 9.648 12.664 16.781 1 88.38 97 ASP A O 1
ATOM 751 N N . LEU A 1 98 ? 8.5 14.664 16.391 1 92.19 98 LEU A N 1
ATOM 752 C CA . LEU A 1 98 ? 7.762 14.172 15.234 1 92.19 98 LEU A CA 1
ATOM 753 C C . LEU A 1 98 ? 8.406 14.641 13.938 1 92.19 98 LEU A C 1
ATOM 755 O O . LEU A 1 98 ? 8.867 15.781 13.844 1 92.19 98 LEU A O 1
ATOM 759 N N . GLN A 1 99 ? 8.492 13.773 13.008 1 91.62 99 GLN A N 1
ATOM 760 C CA . GLN A 1 99 ? 8.875 14.133 11.648 1 91.62 99 GLN A CA 1
ATOM 761 C C . GLN A 1 99 ? 7.648 14.281 10.75 1 91.62 99 GLN A C 1
ATOM 763 O O . GLN A 1 99 ? 6.836 13.359 10.648 1 91.62 99 GLN A O 1
ATOM 768 N N . VAL A 1 100 ? 7.539 15.477 10.109 1 94.38 100 VAL A N 1
ATOM 769 C CA . VAL A 1 100 ? 6.398 15.742 9.242 1 94.38 100 VAL A CA 1
ATOM 770 C C . VAL A 1 100 ? 6.867 15.867 7.793 1 94.38 100 VAL A C 1
ATOM 772 O O . VAL A 1 100 ? 7.742 16.688 7.484 1 94.38 100 VAL A O 1
ATOM 775 N N . VAL A 1 101 ? 6.32 15.062 6.938 1 93.56 101 VAL A N 1
ATOM 776 C CA . VAL A 1 101 ? 6.598 15.133 5.504 1 93.56 101 VAL A CA 1
ATOM 777 C C . VAL A 1 101 ? 5.359 15.625 4.762 1 93.56 101 VAL A C 1
ATOM 779 O O . VAL A 1 101 ? 4.27 15.07 4.914 1 93.56 101 VAL A O 1
ATOM 782 N N . ILE A 1 102 ? 5.523 16.688 3.98 1 95.94 102 ILE A N 1
ATOM 783 C CA . ILE A 1 102 ? 4.422 17.281 3.232 1 95.94 102 ILE A CA 1
ATOM 784 C C . ILE A 1 102 ? 4.695 17.172 1.734 1 95.94 102 ILE A C 1
ATOM 786 O O . ILE A 1 102 ? 5.773 17.547 1.266 1 95.94 102 ILE A O 1
ATOM 790 N N . ILE A 1 103 ? 3.77 16.641 1.051 1 93.56 103 ILE A N 1
ATOM 791 C CA . ILE A 1 103 ? 3.83 16.547 -0.404 1 93.56 103 ILE A CA 1
ATOM 792 C C . ILE A 1 103 ? 2.781 17.453 -1.025 1 93.56 103 ILE A C 1
ATOM 794 O O . ILE A 1 103 ? 1.592 17.359 -0.721 1 93.56 103 ILE A O 1
ATOM 798 N N . GLN A 1 104 ? 3.307 18.359 -1.86 1 94.75 104 GLN A N 1
ATOM 799 C CA . GLN A 1 104 ? 2.422 19.344 -2.455 1 94.75 104 GLN A CA 1
ATOM 800 C C . GLN A 1 104 ? 2.395 19.219 -3.977 1 94.75 104 GLN A C 1
ATOM 802 O O . GLN A 1 104 ? 3.42 18.938 -4.598 1 94.75 104 GLN A O 1
ATOM 807 N N . ASP A 1 105 ? 1.208 19.438 -4.52 1 92.38 105 ASP A N 1
ATOM 808 C CA . ASP A 1 105 ? 0.973 19.609 -5.949 1 92.38 105 ASP A CA 1
ATOM 809 C C . ASP A 1 105 ? 1.488 18.406 -6.742 1 92.38 105 ASP A C 1
ATOM 811 O O . ASP A 1 105 ? 2.135 18.578 -7.781 1 92.38 105 ASP A O 1
ATOM 815 N N . PHE A 1 106 ? 1.354 17.203 -6.105 1 86.62 106 PHE A N 1
ATOM 816 C CA . PHE A 1 106 ? 1.712 15.992 -6.824 1 86.62 106 PHE A CA 1
ATOM 817 C C . PHE A 1 106 ? 0.681 15.68 -7.902 1 86.62 106 PHE A C 1
ATOM 819 O O . PHE A 1 106 ? -0.524 15.695 -7.641 1 86.62 106 PHE A O 1
ATOM 826 N N . LYS A 1 107 ? 1.242 15.484 -9.141 1 78.88 107 LYS A N 1
ATOM 827 C CA . LYS A 1 107 ? 0.453 15.031 -10.281 1 78.88 107 LYS A CA 1
ATOM 828 C C . LYS A 1 107 ? 0.859 13.617 -10.695 1 78.88 107 LYS A C 1
ATOM 830 O O . LYS A 1 107 ? 1.96 13.414 -11.211 1 78.88 107 LYS A O 1
ATOM 835 N N . TRP A 1 108 ? -0.027 12.719 -10.523 1 73.25 108 TRP A N 1
ATOM 836 C CA . TRP A 1 108 ? 0.297 11.312 -10.766 1 73.25 108 TRP A CA 1
ATOM 837 C C . TRP A 1 108 ? 0.733 11.094 -12.211 1 73.25 108 TRP A C 1
ATOM 839 O O . TRP A 1 108 ? 1.593 10.25 -12.484 1 73.25 108 TRP A O 1
ATOM 849 N N . TYR A 1 109 ? 0.172 11.766 -13.172 1 74.94 109 TYR A N 1
ATOM 850 C CA . TYR A 1 109 ? 0.551 11.586 -14.57 1 74.94 109 TYR A CA 1
ATOM 851 C C . TYR A 1 109 ? 1.977 12.062 -14.812 1 74.94 109 TYR A C 1
ATOM 853 O O . TYR A 1 109 ? 2.705 11.477 -15.617 1 74.94 109 TYR A O 1
ATOM 861 N N . SER A 1 110 ? 2.314 13.141 -14.172 1 75.5 110 SER A N 1
ATOM 862 C CA . SER A 1 110 ? 3.693 13.609 -14.289 1 75.5 110 SER A CA 1
ATOM 863 C C . SER A 1 110 ? 4.668 12.586 -13.711 1 75.5 110 SER A C 1
ATOM 865 O O . SER A 1 110 ? 5.75 12.375 -14.266 1 75.5 110 SER A O 1
ATOM 867 N N . PHE A 1 111 ? 4.312 11.93 -12.664 1 75.75 111 PHE A N 1
ATOM 868 C CA . PHE A 1 111 ? 5.133 10.891 -12.055 1 75.75 111 PHE A CA 1
ATOM 869 C C . PHE A 1 111 ? 5.316 9.719 -13.016 1 75.75 111 PHE A C 1
ATOM 871 O O . PHE A 1 111 ? 6.438 9.25 -13.227 1 75.75 111 PHE A O 1
ATOM 878 N N . LEU A 1 112 ? 4.258 9.25 -13.633 1 73.88 112 LEU A N 1
ATOM 879 C CA . LEU A 1 112 ? 4.316 8.133 -14.562 1 73.88 112 LEU A CA 1
ATOM 880 C C . LEU A 1 112 ? 5.191 8.469 -15.766 1 73.88 112 LEU A C 1
ATOM 882 O O . LEU A 1 112 ? 5.945 7.617 -16.25 1 73.88 112 LEU A O 1
ATOM 886 N N . LEU A 1 113 ? 5.094 9.695 -16.266 1 74.56 113 LEU A N 1
ATOM 887 C CA . LEU A 1 113 ? 5.883 10.125 -17.422 1 74.56 113 LEU A CA 1
ATOM 888 C C . LEU A 1 113 ? 7.371 10.125 -17.094 1 74.56 113 LEU A C 1
ATOM 890 O O . LEU A 1 113 ? 8.203 9.789 -17.938 1 74.56 113 LEU A O 1
ATOM 894 N N . LYS A 1 114 ? 7.633 10.461 -15.875 1 75.62 114 LYS A N 1
ATOM 895 C CA . LYS A 1 114 ? 9.031 10.492 -15.445 1 75.62 114 LYS A CA 1
ATOM 896 C C . LYS A 1 114 ? 9.578 9.078 -15.273 1 75.62 114 LYS A C 1
ATOM 898 O O . LYS A 1 114 ? 10.781 8.852 -15.391 1 75.62 114 LYS A O 1
ATOM 903 N N . LEU A 1 115 ? 8.68 8.156 -14.938 1 71.38 115 LEU A N 1
ATOM 904 C CA . LEU A 1 115 ? 9.094 6.762 -14.828 1 71.38 115 LEU A CA 1
ATOM 905 C C . LEU A 1 115 ? 9.672 6.258 -16.141 1 71.38 115 LEU A C 1
ATOM 907 O O . LEU A 1 115 ? 10.625 5.469 -16.141 1 71.38 115 LEU A O 1
ATOM 911 N N . HIS A 1 116 ? 9.086 6.598 -17.203 1 65 116 HIS A N 1
ATOM 912 C CA . HIS A 1 116 ? 9.562 6.195 -18.516 1 65 116 HIS A CA 1
ATOM 913 C C . HIS A 1 116 ? 10.969 6.723 -18.781 1 65 116 HIS A C 1
ATOM 915 O O . HIS A 1 116 ? 11.727 6.133 -19.547 1 65 116 HIS A O 1
ATOM 921 N N . ARG A 1 117 ? 11.156 7.859 -18.125 1 59.5 117 ARG A N 1
ATOM 922 C CA . ARG A 1 117 ? 12.484 8.43 -18.344 1 59.5 117 ARG A CA 1
ATOM 923 C C . ARG A 1 117 ? 13.523 7.727 -17.484 1 59.5 117 ARG A C 1
ATOM 925 O O . ARG A 1 117 ? 14.727 7.988 -17.609 1 59.5 117 ARG A O 1
ATOM 932 N N . LEU A 1 118 ? 13.086 6.945 -16.516 1 57.41 118 LEU A N 1
ATOM 933 C CA . LEU A 1 118 ? 13.977 6.305 -15.555 1 57.41 118 LEU A CA 1
ATOM 934 C C . LEU A 1 118 ? 14.797 5.207 -16.219 1 57.41 118 LEU A C 1
ATOM 936 O O . LEU A 1 118 ? 15.609 4.547 -15.57 1 57.41 118 LEU A O 1
ATOM 940 N N . TYR A 1 119 ? 14.688 4.797 -17.375 1 50.56 119 TYR A N 1
ATOM 941 C CA . TYR A 1 119 ? 15.719 3.875 -17.828 1 50.56 119 TYR A CA 1
ATOM 942 C C . TYR A 1 119 ? 17.109 4.375 -17.453 1 50.56 119 TYR A C 1
ATOM 944 O O . TYR A 1 119 ? 18.047 3.584 -17.312 1 50.56 119 TYR A O 1
ATOM 952 N N . GLY A 1 120 ? 17.344 5.535 -17.344 1 46.88 120 GLY A N 1
ATOM 953 C CA . GLY A 1 120 ? 18.734 5.988 -17.281 1 46.88 120 GLY A CA 1
ATOM 954 C C . GLY A 1 120 ? 19.234 6.176 -15.859 1 46.88 120 GLY A C 1
ATOM 955 O O . GLY A 1 120 ? 20.188 6.91 -15.633 1 46.88 120 GLY A O 1
ATOM 956 N N . GLY A 1 121 ? 18.672 5.465 -14.906 1 47.34 121 GLY A N 1
ATOM 957 C CA . GLY A 1 121 ? 19.25 5.516 -13.578 1 47.34 121 GLY A CA 1
ATOM 958 C C . GLY A 1 121 ? 18.719 6.66 -12.734 1 47.34 121 GLY A C 1
ATOM 959 O O . GLY A 1 121 ? 19.312 7.008 -11.703 1 47.34 121 GLY A O 1
ATOM 960 N N . THR A 1 122 ? 17.797 7.426 -13.328 1 49.59 122 THR A N 1
ATOM 961 C CA . THR A 1 122 ? 17.453 8.641 -12.594 1 49.59 122 THR A CA 1
ATOM 962 C C . THR A 1 122 ? 16.484 8.328 -11.461 1 49.59 122 THR A C 1
ATOM 964 O O . THR A 1 122 ? 15.664 7.41 -11.57 1 49.59 122 THR A O 1
ATOM 967 N N . HIS A 1 123 ? 16.781 8.82 -10.219 1 58.09 123 HIS A N 1
ATOM 968 C CA . HIS A 1 123 ? 15.984 8.727 -9 1 58.09 123 HIS A CA 1
ATOM 969 C C . HIS A 1 123 ? 14.664 9.484 -9.148 1 58.09 123 HIS A C 1
ATOM 971 O O . HIS A 1 123 ? 14.641 10.602 -9.656 1 58.09 123 HIS A O 1
ATOM 977 N N . LEU A 1 124 ? 13.57 8.734 -9.219 1 60.38 124 LEU A N 1
ATOM 978 C CA . LEU A 1 124 ? 12.266 9.375 -9.195 1 60.38 124 LEU A CA 1
ATOM 979 C C . LEU A 1 124 ? 12.102 10.234 -7.945 1 60.38 124 LEU A C 1
ATOM 981 O O . LEU A 1 124 ? 12.328 9.766 -6.828 1 60.38 124 LEU A O 1
ATOM 985 N N . THR A 1 125 ? 12.336 11.547 -8.156 1 63.25 125 THR A N 1
ATOM 986 C CA . THR A 1 125 ? 12.102 12.445 -7.027 1 63.25 125 THR A CA 1
ATOM 987 C C . THR A 1 125 ? 10.672 12.977 -7.043 1 63.25 125 THR A C 1
ATOM 989 O O . THR A 1 125 ? 10.133 13.289 -8.102 1 63.25 125 THR A O 1
ATOM 992 N N . VAL A 1 126 ? 9.984 12.734 -5.938 1 67.12 126 VAL A N 1
ATOM 993 C CA . VAL A 1 126 ? 8.68 13.367 -5.77 1 67.12 126 VAL A CA 1
ATOM 994 C C . VAL A 1 126 ? 8.852 14.875 -5.574 1 67.12 126 VAL A C 1
ATOM 996 O O . VAL A 1 126 ? 9.578 15.305 -4.684 1 67.12 126 VAL A O 1
ATOM 999 N N . ASN A 1 127 ? 8.297 15.664 -6.551 1 71.88 127 ASN A N 1
ATOM 1000 C CA . ASN A 1 127 ? 8.398 17.109 -6.426 1 71.88 127 ASN A CA 1
ATOM 1001 C C . ASN A 1 127 ? 7.465 17.656 -5.352 1 71.88 127 ASN A C 1
ATOM 1003 O O . ASN A 1 127 ? 6.449 17.031 -5.035 1 71.88 127 ASN A O 1
ATOM 1007 N N . GLY A 1 128 ? 7.898 18.781 -4.777 1 86.75 128 GLY A N 1
ATOM 1008 C CA . GLY A 1 128 ? 7.055 19.453 -3.801 1 86.75 128 GLY A CA 1
ATOM 1009 C C . GLY A 1 128 ? 7.062 18.781 -2.439 1 86.75 128 GLY A C 1
ATOM 1010 O O . GLY A 1 128 ? 6.047 18.75 -1.746 1 86.75 128 GLY A O 1
ATOM 1011 N N . VAL A 1 129 ? 8.18 18.125 -2.189 1 88.56 129 VAL A N 1
ATOM 1012 C CA . VAL A 1 129 ? 8.289 17.438 -0.907 1 88.56 129 VAL A CA 1
ATOM 1013 C C . VAL A 1 129 ? 9.023 18.328 0.096 1 88.56 129 VAL A C 1
ATOM 1015 O O . VAL A 1 129 ? 10.078 18.891 -0.215 1 88.56 129 VAL A O 1
ATOM 1018 N N . SER A 1 130 ? 8.492 18.531 1.265 1 92.69 130 SER A N 1
ATOM 1019 C CA . SER A 1 130 ? 9.156 19.203 2.383 1 92.69 130 SER A CA 1
ATOM 1020 C C . SER A 1 130 ? 9.039 18.375 3.66 1 92.69 130 SER A C 1
ATOM 1022 O O . SER A 1 130 ? 8.141 17.547 3.797 1 92.69 130 SER A O 1
ATOM 1024 N N . SER A 1 131 ? 10 18.531 4.516 1 91.62 131 SER A N 1
ATOM 1025 C CA . SER A 1 131 ? 10.031 17.812 5.785 1 91.62 131 SER A CA 1
ATOM 1026 C C . SER A 1 131 ? 10.43 18.734 6.934 1 91.62 131 SER A C 1
ATOM 1028 O O . SER A 1 131 ? 11.328 19.562 6.785 1 91.62 131 SER A O 1
ATOM 1030 N N . ILE A 1 132 ? 9.758 18.641 8.07 1 92.12 132 ILE A N 1
ATOM 1031 C CA . ILE A 1 132 ? 10.078 19.422 9.258 1 92.12 132 ILE A CA 1
ATOM 1032 C C . ILE A 1 132 ? 9.992 18.547 10.5 1 92.12 132 ILE A C 1
ATOM 1034 O O . ILE A 1 132 ? 9.25 17.547 10.516 1 92.12 132 ILE A O 1
ATOM 1038 N N . ARG A 1 133 ? 10.766 18.812 11.516 1 92.5 133 ARG A N 1
ATOM 1039 C CA . ARG A 1 133 ? 10.688 18.188 12.828 1 92.5 133 ARG A CA 1
ATOM 1040 C C . ARG A 1 133 ? 9.945 19.062 13.82 1 92.5 133 ARG A C 1
ATOM 1042 O O . ARG A 1 133 ? 10.195 20.281 13.891 1 92.5 133 ARG A O 1
ATOM 1049 N N . VAL A 1 134 ? 9.055 18.5 14.523 1 94.25 134 VAL A N 1
ATOM 1050 C CA . VAL A 1 134 ? 8.211 19.312 15.391 1 94.25 134 VAL A CA 1
ATOM 1051 C C . VAL A 1 134 ? 7.93 18.562 16.688 1 94.25 134 VAL A C 1
ATOM 1053 O O . VAL A 1 134 ? 8.102 17.344 16.75 1 94.25 134 VAL A O 1
ATOM 1056 N N . GLN A 1 135 ? 7.539 19.312 17.719 1 94.38 135 GLN A N 1
ATOM 1057 C CA . GLN A 1 135 ? 7.02 18.703 18.938 1 94.38 135 GLN A CA 1
ATOM 1058 C C . GLN A 1 135 ? 5.508 18.516 18.859 1 94.38 135 GLN A C 1
ATOM 1060 O O . GLN A 1 135 ? 4.953 17.609 19.469 1 94.38 135 GLN A O 1
ATOM 1065 N N . SER A 1 136 ? 4.93 19.438 18.141 1 96.06 136 SER A N 1
ATOM 1066 C CA . SER A 1 136 ? 3.492 19.344 17.922 1 96.06 136 SER A CA 1
ATOM 1067 C C . SER A 1 136 ? 3.098 20.016 16.609 1 96.06 136 SER A C 1
ATOM 1069 O O . SER A 1 136 ? 3.758 20.953 16.156 1 96.06 136 SER A O 1
ATOM 1071 N N . ILE A 1 137 ? 1.996 19.562 16.031 1 97.88 137 ILE A N 1
ATOM 1072 C CA . ILE A 1 137 ? 1.457 20.172 14.82 1 97.88 137 ILE A CA 1
ATOM 1073 C C . ILE A 1 137 ? -0.058 19.984 14.781 1 97.88 137 ILE A C 1
ATOM 1075 O O . ILE A 1 137 ? -0.571 18.922 15.125 1 97.88 137 ILE A O 1
ATOM 1079 N N . GLU A 1 138 ? -0.691 21.047 14.5 1 98.31 138 GLU A N 1
ATOM 1080 C CA . GLU A 1 138 ? -2.125 21.016 14.227 1 98.31 138 GLU A CA 1
ATOM 1081 C C . GLU A 1 138 ? -2.416 21.188 12.742 1 98.31 138 GLU A C 1
ATOM 1083 O O . GLU A 1 138 ? -1.788 22.016 12.078 1 98.31 138 GLU A O 1
ATOM 1088 N N . VAL A 1 139 ? -3.305 20.422 12.234 1 98.62 139 VAL A N 1
ATOM 1089 C CA . VAL A 1 139 ? -3.652 20.484 10.82 1 98.62 139 VAL A CA 1
ATOM 1090 C C . VAL A 1 139 ? -5.16 20.656 10.664 1 98.62 139 VAL A C 1
ATOM 1092 O O . VAL A 1 139 ? -5.945 19.922 11.266 1 98.62 139 VAL A O 1
ATOM 1095 N N . VAL A 1 140 ? -5.551 21.656 9.906 1 98.19 140 VAL A N 1
ATOM 1096 C CA . VAL A 1 140 ? -6.965 21.922 9.633 1 98.19 140 VAL A CA 1
ATOM 1097 C C . VAL A 1 140 ? -7.16 22.219 8.148 1 98.19 140 VAL A C 1
ATOM 1099 O O . VAL A 1 140 ? -6.207 22.578 7.453 1 98.19 140 VAL A O 1
ATOM 1102 N N . GLU A 1 141 ? -8.383 22.031 7.719 1 97.94 141 GLU A N 1
ATOM 1103 C CA . GLU A 1 141 ? -8.719 22.438 6.352 1 97.94 141 GLU A CA 1
ATOM 1104 C C . GLU A 1 141 ? -8.914 23.938 6.25 1 97.94 141 GLU A C 1
ATOM 1106 O O . GLU A 1 141 ? -9.484 24.562 7.148 1 97.94 141 GLU A O 1
ATOM 1111 N N . VAL A 1 142 ? -8.422 24.547 5.129 1 97.25 142 VAL A N 1
ATOM 1112 C CA . VAL A 1 142 ? -8.727 25.953 4.891 1 97.25 142 VAL A CA 1
ATOM 1113 C C . VAL A 1 142 ? -10.227 26.125 4.68 1 97.25 142 VAL A C 1
ATOM 1115 O O . VAL A 1 142 ? -10.844 27.016 5.266 1 97.25 142 VAL A O 1
ATOM 1118 N N . VAL A 1 143 ? -10.773 25.281 3.832 1 93.75 143 VAL A N 1
ATOM 1119 C CA . VAL A 1 143 ? -12.219 25.172 3.66 1 93.75 143 VAL A CA 1
ATOM 1120 C C . VAL A 1 143 ? -12.719 23.875 4.301 1 93.75 143 VAL A C 1
ATOM 1122 O O . VAL A 1 143 ? -12.43 22.781 3.814 1 93.75 143 VAL A O 1
ATOM 1125 N N . PRO A 1 144 ? -13.469 23.984 5.379 1 90.75 144 PRO A N 1
ATOM 1126 C CA . PRO A 1 144 ? -13.891 22.781 6.109 1 90.75 144 PRO A CA 1
ATOM 1127 C C . PRO A 1 144 ? -14.922 21.953 5.344 1 90.75 144 PRO A C 1
ATOM 1129 O O . PRO A 1 144 ? -16.125 22.266 5.398 1 90.75 144 PRO A O 1
ATOM 1132 N N . ASN A 1 145 ? -14.547 20.953 4.609 1 91.69 145 ASN A N 1
ATOM 1133 C CA . ASN A 1 145 ? -15.438 20.047 3.893 1 91.69 145 ASN A CA 1
ATOM 1134 C C . ASN A 1 145 ? -15.617 18.734 4.645 1 91.69 145 ASN A C 1
ATOM 1136 O O . ASN A 1 145 ? -16.562 17.984 4.375 1 91.69 145 ASN A O 1
ATOM 1140 N N . GLY A 1 146 ? -14.711 18.469 5.512 1 92.81 146 GLY A N 1
ATOM 1141 C CA . GLY A 1 146 ? -14.828 17.281 6.352 1 92.81 146 GLY A CA 1
ATOM 1142 C C . GLY A 1 146 ? -14.531 15.992 5.613 1 92.81 146 GLY A C 1
ATOM 1143 O O . GLY A 1 146 ? -15.078 14.938 5.949 1 92.81 146 GLY A O 1
ATOM 1144 N N . ASP A 1 147 ? -13.625 16.062 4.594 1 94.75 147 ASP A N 1
ATOM 1145 C CA . ASP A 1 147 ? -13.414 14.867 3.779 1 94.75 147 ASP A CA 1
ATOM 1146 C C . ASP A 1 147 ? -11.922 14.57 3.619 1 94.75 147 ASP A C 1
ATOM 1148 O O . ASP A 1 147 ? -11.523 13.812 2.732 1 94.75 147 ASP A O 1
ATOM 1152 N N . VAL A 1 148 ? -11.156 15.281 4.48 1 97.25 148 VAL A N 1
ATOM 1153 C CA . VAL A 1 148 ? -9.727 14.977 4.469 1 97.25 148 VAL A CA 1
ATOM 1154 C C . VAL A 1 148 ? -9.43 13.867 5.473 1 97.25 148 VAL A C 1
ATOM 1156 O O . VAL A 1 148 ? -9.477 14.094 6.688 1 97.25 148 VAL A O 1
ATOM 1159 N N . PHE A 1 149 ? -9.047 12.719 4.957 1 96.88 149 PHE A N 1
ATOM 1160 C CA . PHE A 1 149 ? -8.867 11.5 5.742 1 96.88 149 PHE A CA 1
ATOM 1161 C C . PHE A 1 149 ? -7.66 11.625 6.664 1 96.88 149 PHE A C 1
ATOM 1163 O O . PHE A 1 149 ? -6.645 12.211 6.293 1 96.88 149 PHE A O 1
ATOM 1170 N N . VAL A 1 150 ? -7.809 11.039 7.832 1 97.06 150 VAL A N 1
ATOM 1171 C CA . VAL A 1 150 ? -6.715 10.844 8.781 1 97.06 150 VAL A CA 1
ATOM 1172 C C . VAL A 1 150 ? -6.633 9.375 9.18 1 97.06 150 VAL A C 1
ATOM 1174 O O . VAL A 1 150 ? -7.648 8.75 9.5 1 97.06 150 VAL A O 1
ATOM 1177 N N . GLN A 1 151 ? -5.465 8.852 9.047 1 95.44 151 GLN A N 1
ATOM 1178 C CA . GLN A 1 151 ? -5.18 7.473 9.422 1 95.44 151 GLN A CA 1
ATOM 1179 C C . GLN A 1 151 ? -3.941 7.383 10.312 1 95.44 151 GLN A C 1
ATOM 1181 O O . GLN A 1 151 ? -3.004 8.172 10.156 1 95.44 151 GLN A O 1
ATOM 1186 N N . SER A 1 152 ? -3.939 6.461 11.266 1 92.56 152 SER A N 1
ATOM 1187 C CA . SER A 1 152 ? -2.77 6.215 12.102 1 92.56 152 SER A CA 1
ATOM 1188 C C . SER A 1 152 ? -2.477 4.723 12.219 1 92.56 152 SER A C 1
ATOM 1190 O O . SER A 1 152 ? -3.383 3.926 12.477 1 92.56 152 SER A O 1
ATOM 1192 N N . ASP A 1 153 ? -1.271 4.41 11.977 1 87.62 153 ASP A N 1
ATOM 1193 C CA . ASP A 1 153 ? -0.787 3.039 12.102 1 87.62 153 ASP A CA 1
ATOM 1194 C C . ASP A 1 153 ? -1.704 2.066 11.359 1 87.62 153 ASP A C 1
ATOM 1196 O O . ASP A 1 153 ? -2.035 1 11.883 1 87.62 153 ASP A O 1
ATOM 1200 N N . GLY A 1 154 ? -2.207 2.527 10.242 1 85.62 154 GLY A N 1
ATOM 1201 C CA . GLY A 1 154 ? -2.977 1.679 9.344 1 85.62 154 GLY A CA 1
ATOM 1202 C C . GLY A 1 154 ? -4.457 1.649 9.68 1 85.62 154 GLY A C 1
ATOM 1203 O O . GLY A 1 154 ? -5.238 0.978 9 1 85.62 154 GLY A O 1
ATOM 1204 N N . GLU A 1 155 ? -4.848 2.328 10.672 1 90.88 155 GLU A N 1
ATOM 1205 C CA . GLU A 1 155 ? -6.254 2.352 11.055 1 90.88 155 GLU A CA 1
ATOM 1206 C C . GLU A 1 155 ? -6.871 3.725 10.797 1 90.88 155 GLU A C 1
ATOM 1208 O O . GLU A 1 155 ? -6.246 4.75 11.078 1 90.88 155 GLU A O 1
ATOM 1213 N N . HIS A 1 156 ? -8.078 3.662 10.305 1 93.19 156 HIS A N 1
ATOM 1214 C CA . HIS A 1 156 ? -8.789 4.91 10.047 1 93.19 156 HIS A CA 1
ATOM 1215 C C . HIS A 1 156 ? -9.133 5.629 11.344 1 93.19 156 HIS A C 1
ATOM 1217 O O . HIS A 1 156 ? -9.742 5.047 12.242 1 93.19 156 HIS A O 1
ATOM 1223 N N . PHE A 1 157 ? -8.711 6.836 11.453 1 94.31 157 PHE A N 1
ATOM 1224 C CA . PHE A 1 157 ? -8.977 7.664 12.617 1 94.31 157 PHE A CA 1
ATOM 1225 C C . PHE A 1 157 ? -10.203 8.539 12.391 1 94.31 157 PHE A C 1
ATOM 1227 O O . PHE A 1 157 ? -11.047 8.68 13.281 1 94.31 157 PHE A O 1
ATOM 1234 N N . GLY A 1 158 ? -10.266 9.117 11.234 1 95.06 158 GLY A N 1
ATOM 1235 C CA . GLY A 1 158 ? -11.344 10.031 10.891 1 95.06 158 GLY A CA 1
ATOM 1236 C C . GLY A 1 158 ? -10.945 11.062 9.859 1 95.06 158 GLY A C 1
ATOM 1237 O O . GLY A 1 158 ? -10.336 10.734 8.844 1 95.06 158 GLY A O 1
ATOM 1238 N N . PHE A 1 159 ? -11.438 12.336 10.211 1 97 159 PHE A N 1
ATOM 1239 C CA . PHE A 1 159 ? -11.172 1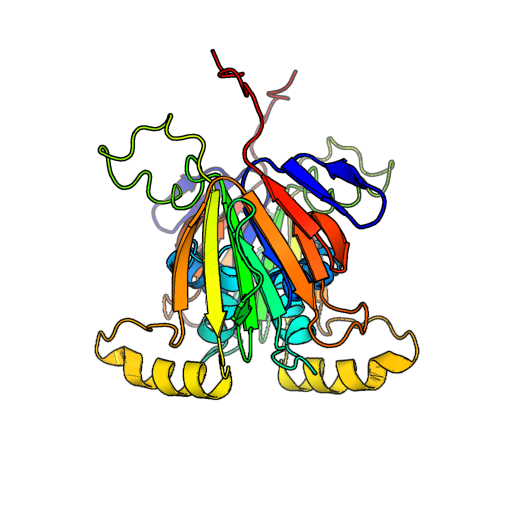3.445 9.297 1 97 159 PHE A CA 1
ATOM 1240 C C . PHE A 1 159 ? -10.594 14.633 10.047 1 97 159 PHE A C 1
ATOM 1242 O O . PHE A 1 159 ? -10.641 14.68 11.281 1 97 159 PHE A O 1
ATOM 1249 N N . LEU A 1 160 ? -9.945 15.523 9.297 1 97.12 160 LEU A N 1
ATOM 1250 C CA . LEU A 1 160 ? -9.477 16.766 9.914 1 97.12 160 LEU A CA 1
ATOM 1251 C C . LEU A 1 160 ? -10.633 17.547 10.516 1 97.12 160 LEU A C 1
ATOM 1253 O O . LEU A 1 160 ? -11.773 17.438 10.055 1 97.12 160 LEU A O 1
ATOM 1257 N N . PRO A 1 161 ? -10.273 18.281 11.617 1 97.62 161 PRO A N 1
ATOM 1258 C CA . PRO A 1 161 ? -8.984 18.719 12.156 1 97.62 161 PRO A CA 1
ATOM 1259 C C . PRO A 1 161 ? -8.367 17.688 13.102 1 97.62 161 PRO A C 1
ATOM 1261 O O . PRO A 1 161 ? -9.086 16.891 13.711 1 97.62 161 PRO A O 1
ATOM 1264 N N . THR A 1 162 ? -6.988 17.703 13.211 1 97.62 162 THR A N 1
ATOM 1265 C CA . THR A 1 162 ? -6.277 16.828 14.141 1 97.62 162 THR A CA 1
ATOM 1266 C C . THR A 1 162 ? -5.016 17.5 14.664 1 97.62 162 THR A C 1
ATOM 1268 O O . THR A 1 162 ? -4.328 18.203 13.922 1 97.62 162 THR A O 1
ATOM 1271 N N . LYS A 1 163 ? -4.742 17.312 15.914 1 97.44 163 LYS A N 1
ATOM 1272 C CA . LYS A 1 163 ? -3.498 17.75 16.547 1 97.44 163 LYS A CA 1
ATOM 1273 C C . LYS A 1 163 ? -2.586 16.562 16.844 1 97.44 163 LYS A C 1
ATOM 1275 O O . LYS A 1 163 ? -3.037 15.547 17.359 1 97.44 163 LYS A O 1
ATOM 1280 N N . PHE A 1 164 ? -1.343 16.719 16.453 1 96.19 164 PHE A N 1
ATOM 1281 C CA . PHE A 1 164 ? -0.324 15.703 16.734 1 96.19 164 PHE A CA 1
ATOM 1282 C C . PHE A 1 164 ? 0.729 16.25 17.703 1 96.19 164 PHE A C 1
ATOM 1284 O O . PHE A 1 164 ? 1.156 17.406 17.562 1 96.19 164 PHE A O 1
ATOM 1291 N N . SER A 1 165 ? 1.108 15.43 18.672 1 93.94 165 SER A N 1
ATOM 1292 C CA . SER A 1 165 ? 2.139 15.867 19.609 1 93.94 165 SER A CA 1
ATOM 1293 C C . SER A 1 165 ? 2.971 14.688 20.109 1 93.94 165 SER A C 1
ATOM 1295 O O . SER A 1 165 ? 2.506 13.547 20.109 1 93.94 165 SER A O 1
ATOM 1297 N N . VAL A 1 166 ? 4.191 15.016 20.453 1 88.25 166 VAL A N 1
ATOM 1298 C CA . VAL A 1 166 ? 5.039 14.016 21.078 1 88.25 166 VAL A CA 1
ATOM 1299 C C . VAL A 1 166 ? 4.457 13.625 22.438 1 88.25 166 VAL A C 1
ATOM 1301 O O . VAL A 1 166 ? 3.893 14.469 23.141 1 88.25 166 VAL A O 1
ATOM 1304 N N . LEU A 1 167 ? 4.359 12.273 22.75 1 74.44 167 LEU A N 1
ATOM 1305 C CA . LEU A 1 167 ? 3.895 11.859 24.062 1 74.44 167 LEU A CA 1
ATOM 1306 C C . LEU A 1 167 ? 4.801 12.414 25.156 1 74.44 167 LEU A C 1
ATOM 1308 O O . LEU A 1 167 ? 6.027 12.289 25.078 1 74.44 167 LEU A O 1
ATOM 1312 N N . PRO A 1 168 ? 4.051 13.078 26.109 1 58.5 168 PRO A N 1
ATOM 1313 C CA . PRO A 1 168 ? 4.844 13.445 27.297 1 58.5 168 PRO A CA 1
ATOM 1314 C C . PRO A 1 168 ? 5.352 12.227 28.062 1 58.5 168 PRO A C 1
ATOM 1316 O O . PRO A 1 168 ? 4.66 11.211 28.141 1 58.5 168 PRO A O 1
ATOM 1319 N N . GLY A 1 169 ? 6.656 11.977 28.281 1 56.38 169 GLY A N 1
ATOM 1320 C CA . GLY A 1 169 ? 7.234 10.945 29.125 1 56.38 169 GLY A CA 1
ATOM 1321 C C . GLY A 1 169 ? 7.363 9.609 28.422 1 56.38 169 GLY A C 1
ATOM 1322 O O . GLY A 1 169 ? 7.473 8.562 29.062 1 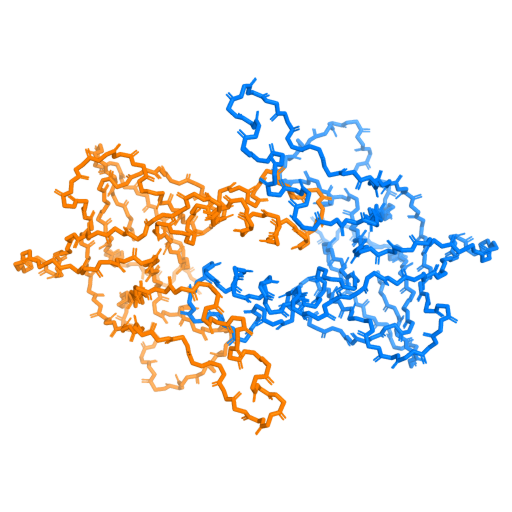56.38 169 GLY A O 1
ATOM 1323 N N . ALA A 1 170 ? 6.895 9.5 27.422 1 49.44 170 ALA A N 1
ATOM 1324 C CA . ALA A 1 170 ? 6.922 8.18 26.812 1 49.44 170 ALA A CA 1
ATOM 1325 C C . ALA A 1 170 ? 8.227 7.453 27.109 1 49.44 170 ALA A C 1
ATOM 1327 O O . ALA A 1 170 ? 9.289 7.836 26.609 1 49.44 170 ALA A O 1
ATOM 1328 N N . VAL A 1 171 ? 8.305 7.039 28.359 1 40.84 171 VAL A N 1
ATOM 1329 C CA . VAL A 1 171 ? 9.273 6.113 28.938 1 40.84 171 VAL A CA 1
ATOM 1330 C C . VAL A 1 171 ? 9.469 4.922 28 1 40.84 171 VAL A C 1
ATOM 1332 O O . VAL A 1 171 ? 8.562 4.539 27.266 1 40.84 171 VAL A O 1
ATOM 1335 N N . ASP A 1 172 ? 10.656 4.664 27.828 1 42.16 172 ASP A N 1
ATOM 1336 C CA . ASP A 1 172 ? 11.117 3.494 27.078 1 42.16 172 ASP A CA 1
ATOM 1337 C C . ASP A 1 172 ? 10.234 2.279 27.375 1 42.16 172 ASP A C 1
ATOM 1339 O O . ASP A 1 172 ? 10.18 1.815 28.516 1 42.16 172 ASP A O 1
ATOM 1343 N N . PHE A 1 173 ? 9.078 2.338 27 1 34.16 173 PHE A N 1
ATOM 1344 C CA . PHE A 1 173 ? 8.367 1.112 27.344 1 34.16 173 PHE A CA 1
ATOM 1345 C C . PHE A 1 173 ? 9.281 -0.099 27.203 1 34.16 173 PHE A C 1
ATOM 1347 O O . PHE A 1 173 ? 8.953 -1.191 27.656 1 34.16 173 PHE A O 1
ATOM 1354 N N . PHE A 1 174 ? 10.07 -0.191 26.156 1 34.69 174 PHE A N 1
ATOM 1355 C CA . PHE A 1 174 ? 10.922 -1.375 26.141 1 34.69 174 PHE A CA 1
ATOM 1356 C C . PHE A 1 174 ? 12.125 -1.184 27.047 1 34.69 174 PHE A C 1
ATOM 1358 O O . PHE A 1 174 ? 13.117 -1.904 26.938 1 34.69 174 PHE A O 1
ATOM 1365 N N . SER A 1 175 ? 12.102 -0.377 27.984 1 25.81 175 SER A N 1
ATOM 1366 C CA . SER A 1 175 ? 13.164 -0.729 28.906 1 25.81 175 SER A CA 1
ATOM 1367 C C . SER A 1 175 ? 12.875 -2.053 29.609 1 25.81 175 SER A C 1
ATOM 1369 O O . SER A 1 175 ? 11.727 -2.344 29.953 1 25.81 175 SER A O 1
ATOM 1371 N N . MET B 1 1 ? 6.375 -21.953 4.258 1 90.38 1 MET B N 1
ATOM 1372 C CA . MET B 1 1 ? 7.734 -21.984 3.727 1 90.38 1 MET B CA 1
ATOM 1373 C C . MET B 1 1 ? 7.734 -21.719 2.223 1 90.38 1 MET B C 1
ATOM 1375 O O . MET B 1 1 ? 6.746 -22 1.542 1 90.38 1 MET B O 1
ATOM 1379 N N . MET B 1 2 ? 8.789 -21.078 1.825 1 93.5 2 MET B N 1
ATOM 1380 C CA . MET B 1 2 ? 8.977 -20.875 0.392 1 93.5 2 MET B CA 1
ATOM 1381 C C . MET B 1 2 ? 10.375 -21.297 -0.044 1 93.5 2 MET B C 1
ATOM 1383 O O . MET B 1 2 ? 11.32 -21.203 0.736 1 93.5 2 MET B O 1
ATOM 1387 N N . GLU B 1 3 ? 10.461 -21.797 -1.252 1 93.12 3 GLU B N 1
ATOM 1388 C CA . GLU B 1 3 ? 11.734 -22.219 -1.824 1 93.12 3 GLU B CA 1
ATOM 1389 C C . GLU B 1 3 ? 11.938 -21.641 -3.217 1 93.12 3 GLU B C 1
ATOM 1391 O O . GLU B 1 3 ? 11.07 -21.766 -4.082 1 93.12 3 GLU B O 1
ATOM 1396 N N . GLY B 1 4 ? 13.109 -20.938 -3.391 1 92 4 GLY B N 1
ATOM 1397 C CA . GLY B 1 4 ? 13.461 -20.406 -4.695 1 92 4 GLY B CA 1
ATOM 1398 C C . GLY B 1 4 ? 14.195 -21.391 -5.57 1 92 4 GLY B C 1
ATOM 1399 O O . GLY B 1 4 ? 14.203 -22.594 -5.293 1 92 4 GLY B O 1
ATOM 1400 N N . PRO B 1 5 ? 14.812 -20.828 -6.633 1 86.25 5 PRO B N 1
ATOM 1401 C CA . PRO B 1 5 ? 15.484 -21.703 -7.598 1 86.25 5 PRO B CA 1
ATOM 1402 C C . PRO B 1 5 ? 16.672 -22.438 -6.988 1 86.25 5 PRO B C 1
ATOM 1404 O O . PRO B 1 5 ? 17.031 -23.531 -7.445 1 86.25 5 PRO B O 1
ATOM 1407 N N . ASN B 1 6 ? 17.266 -21.859 -5.934 1 86.31 6 ASN B N 1
ATOM 1408 C CA . ASN B 1 6 ? 18.438 -22.484 -5.328 1 86.31 6 ASN B CA 1
ATOM 1409 C C . ASN B 1 6 ? 18.047 -23.516 -4.277 1 86.31 6 ASN B C 1
ATOM 1411 O O . ASN B 1 6 ? 18.906 -24.219 -3.727 1 86.31 6 ASN B O 1
ATOM 1415 N N . GLY B 1 7 ? 16.828 -23.625 -3.973 1 84.38 7 GLY B N 1
ATOM 1416 C CA . GLY B 1 7 ? 16.328 -24.641 -3.062 1 84.38 7 GLY B CA 1
ATOM 1417 C C . GLY B 1 7 ? 16.406 -24.234 -1.604 1 84.38 7 GLY B C 1
ATOM 1418 O O . GLY B 1 7 ? 16.016 -24.984 -0.717 1 84.38 7 GLY B O 1
ATOM 1419 N N . ASP B 1 8 ? 16.953 -23.062 -1.34 1 84.31 8 ASP B N 1
ATOM 1420 C CA . ASP B 1 8 ? 17.078 -22.609 0.043 1 84.31 8 ASP B CA 1
ATOM 1421 C C . ASP B 1 8 ? 15.711 -22.203 0.603 1 84.31 8 ASP B C 1
ATOM 1423 O O . ASP B 1 8 ? 15.008 -21.375 0.017 1 84.31 8 ASP B O 1
ATOM 1427 N N . PRO B 1 9 ? 15.43 -22.859 1.739 1 87.25 9 PRO B N 1
ATOM 1428 C CA . PRO B 1 9 ? 14.117 -22.547 2.307 1 87.25 9 PRO B CA 1
ATOM 1429 C C . PRO B 1 9 ? 14.062 -21.156 2.938 1 87.25 9 PRO B C 1
ATOM 1431 O O . PRO B 1 9 ? 15.055 -20.688 3.5 1 87.25 9 PRO B O 1
ATOM 1434 N N . HIS B 1 10 ? 12.984 -20.516 2.67 1 89.88 10 HIS B N 1
ATOM 1435 C CA . HIS B 1 10 ? 12.641 -19.25 3.307 1 89.88 10 HIS B CA 1
ATOM 1436 C C . HIS B 1 10 ? 11.266 -19.312 3.963 1 89.88 10 HIS B C 1
ATOM 1438 O O . HIS B 1 10 ? 10.328 -19.875 3.387 1 89.88 10 HIS B O 1
ATOM 1444 N N . PHE B 1 11 ? 11.234 -18.812 5.145 1 86.94 11 PHE B N 1
ATOM 1445 C CA . PHE B 1 11 ? 9.969 -18.859 5.863 1 86.94 11 PHE B CA 1
ATOM 1446 C C . PHE B 1 11 ? 9.234 -17.531 5.746 1 86.94 11 PHE B C 1
ATOM 1448 O O . PHE B 1 11 ? 9.844 -16.469 5.871 1 86.94 11 PHE B O 1
ATOM 1455 N N . PHE B 1 12 ? 8.008 -17.656 5.359 1 84.88 12 PHE B N 1
ATOM 1456 C CA . PHE B 1 12 ? 7.164 -16.469 5.445 1 84.88 12 PHE B CA 1
ATOM 1457 C C . PHE B 1 12 ? 6.078 -16.656 6.5 1 84.88 12 PHE B C 1
ATOM 1459 O O . PHE B 1 12 ? 5.586 -17.766 6.699 1 84.88 12 PHE B O 1
ATOM 1466 N N . ILE B 1 13 ? 5.699 -15.586 7.145 1 82.31 13 ILE B N 1
ATOM 1467 C CA . ILE B 1 13 ? 4.828 -15.648 8.312 1 82.31 13 ILE B CA 1
ATOM 1468 C C . ILE B 1 13 ? 3.377 -15.438 7.891 1 82.31 13 ILE B C 1
ATOM 1470 O O . ILE B 1 13 ? 2.488 -16.172 8.312 1 82.31 13 ILE B O 1
ATOM 1474 N N . ASN B 1 14 ? 3.094 -14.477 7.055 1 85 14 ASN B N 1
ATOM 1475 C CA . ASN B 1 14 ? 1.707 -14.109 6.793 1 85 14 ASN B CA 1
ATOM 1476 C C . ASN B 1 14 ? 1.347 -14.297 5.32 1 85 14 ASN B C 1
ATOM 1478 O O . ASN B 1 14 ? 0.488 -15.109 4.984 1 85 14 ASN B O 1
ATOM 1482 N N . VAL B 1 15 ? 2.059 -13.586 4.453 1 90.81 15 VAL B N 1
ATOM 1483 C CA . VAL B 1 15 ? 1.607 -13.555 3.064 1 90.81 15 VAL B CA 1
ATOM 1484 C C . VAL B 1 15 ? 2.811 -13.453 2.131 1 90.81 15 VAL B C 1
ATOM 1486 O O . VAL B 1 15 ? 3.797 -12.789 2.451 1 90.81 15 VAL B O 1
ATOM 1489 N N . ALA B 1 16 ? 2.752 -14.125 1.053 1 94.56 16 ALA B N 1
ATOM 1490 C CA . ALA B 1 16 ? 3.67 -13.969 -0.073 1 94.56 16 ALA B CA 1
ATOM 1491 C C . ALA B 1 16 ? 2.936 -13.484 -1.316 1 94.56 16 ALA B C 1
ATOM 1493 O O . ALA B 1 16 ? 1.812 -13.906 -1.592 1 94.56 16 ALA B O 1
ATOM 1494 N N . ASP B 1 17 ? 3.602 -12.578 -2.035 1 96.38 17 ASP B N 1
ATOM 1495 C CA . ASP B 1 17 ? 3.012 -11.969 -3.223 1 96.38 17 ASP B CA 1
ATOM 1496 C C . ASP B 1 17 ? 3.828 -12.289 -4.473 1 96.38 17 ASP B C 1
ATOM 1498 O O . ASP B 1 17 ? 5.059 -12.383 -4.41 1 96.38 17 ASP B O 1
ATOM 1502 N N . ILE B 1 18 ? 3.121 -12.43 -5.57 1 97.5 18 ILE B N 1
ATOM 1503 C CA . ILE B 1 18 ? 3.756 -12.719 -6.852 1 97.5 18 ILE B CA 1
ATOM 1504 C C . ILE B 1 18 ? 3.246 -11.75 -7.914 1 97.5 18 ILE B C 1
ATOM 1506 O O . ILE B 1 18 ? 2.053 -11.445 -7.961 1 97.5 18 ILE B O 1
ATOM 1510 N N . HIS B 1 19 ? 4.113 -11.281 -8.773 1 97.19 19 HIS B N 1
ATOM 1511 C CA . HIS B 1 19 ? 3.836 -10.484 -9.961 1 97.19 19 HIS B CA 1
ATOM 1512 C C . HIS B 1 19 ? 3.451 -9.055 -9.586 1 97.19 19 HIS B C 1
ATOM 1514 O O . HIS B 1 19 ? 4.207 -8.367 -8.898 1 97.19 19 HIS B O 1
ATOM 1520 N N . LEU B 1 20 ? 2.371 -8.508 -9.875 1 94.88 20 LEU B N 1
ATOM 1521 C CA . LEU B 1 20 ? 2.113 -7.082 -9.703 1 94.88 20 LEU B CA 1
ATOM 1522 C C . LEU B 1 20 ? 2.16 -6.691 -8.234 1 94.88 20 LEU B C 1
ATOM 1524 O O . LEU B 1 20 ? 2.742 -5.664 -7.879 1 94.88 20 LEU B O 1
ATOM 1528 N N . SER B 1 21 ? 1.509 -7.48 -7.41 1 94.5 21 SER B N 1
ATOM 1529 C CA . SER B 1 21 ? 1.471 -7.152 -5.988 1 94.5 21 SER B CA 1
ATOM 1530 C C . SER B 1 21 ? 2.871 -7.148 -5.383 1 94.5 21 SER B C 1
ATOM 1532 O O . SER B 1 21 ? 3.209 -6.27 -4.59 1 94.5 21 SER B O 1
ATOM 1534 N N . ALA B 1 22 ? 3.678 -8.086 -5.82 1 96.06 22 ALA B N 1
ATOM 1535 C CA . ALA B 1 22 ? 5.062 -8.117 -5.363 1 96.06 22 ALA B CA 1
ATOM 1536 C C . ALA B 1 22 ? 5.855 -6.941 -5.922 1 96.06 22 ALA B C 1
ATOM 1538 O O . ALA B 1 22 ? 6.648 -6.324 -5.207 1 96.06 22 ALA B O 1
ATOM 1539 N N . LYS B 1 23 ? 5.648 -6.688 -7.145 1 94.56 23 LYS B N 1
ATOM 1540 C CA . LYS B 1 23 ? 6.336 -5.59 -7.816 1 94.56 23 LYS B CA 1
ATOM 1541 C C . LYS B 1 23 ? 6 -4.25 -7.168 1 94.56 23 LYS B C 1
ATOM 1543 O O . LYS B 1 23 ? 6.891 -3.445 -6.891 1 94.56 23 LYS B O 1
ATOM 1548 N N . ALA B 1 24 ? 4.734 -4.055 -6.941 1 92.94 24 ALA B N 1
ATOM 1549 C CA . ALA B 1 24 ? 4.289 -2.836 -6.27 1 92.94 24 ALA B CA 1
ATOM 1550 C C . ALA B 1 24 ? 4.922 -2.711 -4.887 1 92.94 24 ALA B C 1
ATOM 1552 O O . ALA B 1 24 ? 5.344 -1.623 -4.488 1 92.94 24 ALA B O 1
ATOM 1553 N N . GLY B 1 25 ? 4.965 -3.826 -4.172 1 92.62 25 GLY B N 1
ATOM 1554 C CA . GLY B 1 25 ? 5.617 -3.834 -2.873 1 92.62 25 GLY B CA 1
ATOM 1555 C C . GLY B 1 25 ? 7.094 -3.492 -2.945 1 92.62 25 GLY B C 1
ATOM 1556 O O . GLY B 1 25 ? 7.602 -2.727 -2.123 1 92.62 25 GLY B O 1
ATOM 1557 N N . TYR B 1 26 ? 7.738 -4.008 -3.908 1 93.44 26 TYR B N 1
ATOM 1558 C CA . TYR B 1 26 ? 9.156 -3.736 -4.113 1 93.44 26 TYR B CA 1
ATOM 1559 C C . TYR B 1 26 ? 9.398 -2.244 -4.309 1 93.44 26 TYR B C 1
ATOM 1561 O O . TYR B 1 26 ? 10.25 -1.655 -3.633 1 93.44 26 TYR B O 1
ATOM 1569 N N . PHE B 1 27 ? 8.672 -1.621 -5.137 1 90.19 27 PHE B N 1
ATOM 1570 C CA . PHE B 1 27 ? 8.883 -0.206 -5.422 1 90.19 27 PHE B CA 1
ATOM 1571 C C . PHE B 1 27 ? 8.438 0.653 -4.246 1 90.19 27 PHE B C 1
ATOM 1573 O O . PHE B 1 27 ? 9.039 1.689 -3.961 1 90.19 27 PHE B O 1
ATOM 1580 N N . ALA B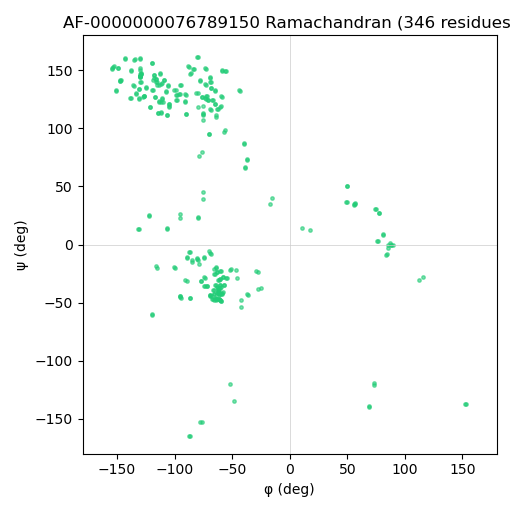 1 28 ? 7.309 0.196 -3.555 1 90.31 28 ALA B N 1
ATOM 1581 C CA . ALA B 1 28 ? 6.859 0.929 -2.375 1 90.31 28 ALA B CA 1
ATOM 1582 C C . ALA B 1 28 ? 7.965 1.02 -1.328 1 90.31 28 ALA B C 1
ATOM 1584 O O . ALA B 1 28 ? 8.094 2.033 -0.638 1 90.31 28 ALA B O 1
ATOM 1585 N N . SER B 1 29 ? 8.766 -0.032 -1.239 1 89 29 SER B N 1
ATOM 1586 C CA . SER B 1 29 ? 9.82 -0.096 -0.236 1 89 29 SER B CA 1
ATOM 1587 C C . SER B 1 29 ? 10.867 0.993 -0.462 1 89 29 SER B C 1
ATOM 1589 O O . SER B 1 29 ? 11.602 1.356 0.458 1 89 29 SER B O 1
ATOM 1591 N N . MET B 1 30 ? 10.938 1.553 -1.659 1 84.31 30 MET B N 1
ATOM 1592 C CA . MET B 1 30 ? 11.898 2.594 -2.004 1 84.31 30 MET B CA 1
ATOM 1593 C C . MET B 1 30 ? 11.43 3.959 -1.513 1 84.31 30 MET B C 1
ATOM 1595 O O . MET B 1 30 ? 12.203 4.918 -1.489 1 84.31 30 MET B O 1
ATOM 1599 N N . TYR B 1 31 ? 10.156 4.023 -1.104 1 83.75 31 TYR B N 1
ATOM 1600 C CA . TYR B 1 31 ? 9.562 5.316 -0.782 1 83.75 31 TYR B CA 1
ATOM 1601 C C . TYR B 1 31 ? 9.039 5.332 0.651 1 83.75 31 TYR B C 1
ATOM 1603 O O . TYR B 1 31 ? 8.117 6.082 0.973 1 83.75 31 TYR B O 1
ATOM 1611 N N . LYS B 1 32 ? 9.57 4.547 1.492 1 81.94 32 LYS B N 1
ATOM 1612 C CA . LYS B 1 32 ? 9.07 4.367 2.852 1 81.94 32 LYS B CA 1
ATOM 1613 C C . LYS B 1 32 ? 9.102 5.684 3.625 1 81.94 32 LYS B C 1
ATOM 1615 O O . LYS B 1 32 ? 8.289 5.898 4.527 1 81.94 32 LYS B O 1
ATOM 1620 N N . ARG B 1 33 ? 9.891 6.609 3.262 1 77.38 33 ARG B N 1
ATOM 1621 C CA . ARG B 1 33 ? 10.039 7.879 3.967 1 77.38 33 ARG B CA 1
ATOM 1622 C C . ARG B 1 33 ? 8.781 8.727 3.836 1 77.38 33 ARG B C 1
ATOM 1624 O O . ARG B 1 33 ? 8.617 9.719 4.551 1 77.38 33 ARG B O 1
ATOM 1631 N N . PHE B 1 34 ? 7.879 8.289 3.02 1 82.94 34 PHE B N 1
ATOM 1632 C CA . PHE B 1 34 ? 6.699 9.102 2.75 1 82.94 34 PHE B CA 1
ATOM 1633 C C . PHE B 1 34 ? 5.469 8.523 3.439 1 82.94 34 PHE B C 1
ATOM 1635 O O . PHE B 1 34 ? 4.336 8.852 3.08 1 82.94 34 PHE B O 1
ATOM 1642 N N . GLY B 1 35 ? 5.68 7.605 4.344 1 80.62 35 GLY B N 1
ATOM 1643 C CA . GLY B 1 35 ? 4.547 6.984 5.004 1 80.62 35 GLY B CA 1
ATOM 1644 C C . GLY B 1 35 ? 3.729 6.098 4.082 1 80.62 35 GLY B C 1
ATOM 1645 O O . GLY B 1 35 ? 4.281 5.391 3.24 1 80.62 35 GLY B O 1
ATOM 1646 N N . ASN B 1 36 ? 2.416 6.152 4.199 1 83.88 36 ASN B N 1
ATOM 1647 C CA . ASN B 1 36 ? 1.568 5.27 3.41 1 83.88 36 ASN B CA 1
ATOM 1648 C C . ASN B 1 36 ? 1.501 5.711 1.951 1 83.88 36 ASN B C 1
ATOM 1650 O O . ASN B 1 36 ? 1.044 4.957 1.09 1 83.88 36 ASN B O 1
ATOM 1654 N N . LEU B 1 37 ? 2.006 6.879 1.714 1 85.62 37 LEU B N 1
ATOM 1655 C CA . LEU B 1 37 ? 2.057 7.332 0.328 1 85.62 37 LEU B CA 1
ATOM 1656 C C . LEU B 1 37 ? 2.951 6.422 -0.508 1 85.62 37 LEU B C 1
ATOM 1658 O O . LEU B 1 37 ? 2.799 6.348 -1.729 1 85.62 37 LEU B O 1
ATOM 1662 N N . CYS B 1 38 ? 3.873 5.742 0.163 1 88 38 CYS B N 1
ATOM 1663 C CA . CYS B 1 38 ? 4.777 4.84 -0.539 1 88 38 CYS B CA 1
ATOM 1664 C C . CYS B 1 38 ? 4 3.773 -1.303 1 88 38 CYS B C 1
ATOM 1666 O O . CYS B 1 38 ? 4.43 3.326 -2.367 1 88 38 CYS B O 1
ATOM 1668 N N . TYR B 1 39 ? 2.799 3.414 -0.823 1 87.94 39 TYR B N 1
ATOM 1669 C CA . TYR B 1 39 ? 2.008 2.389 -1.492 1 87.94 39 TYR B CA 1
ATOM 1670 C C . TYR B 1 39 ? 1.397 2.924 -2.781 1 87.94 39 TYR B C 1
ATOM 1672 O O . TYR B 1 39 ? 1.291 2.199 -3.773 1 87.94 39 TYR B O 1
ATOM 1680 N N . VAL B 1 40 ? 1.042 4.16 -2.715 1 86.88 40 VAL B N 1
ATOM 1681 C CA . VAL B 1 40 ? 0.496 4.801 -3.906 1 86.88 40 VAL B CA 1
ATOM 1682 C C . VAL B 1 40 ? 1.581 4.922 -4.973 1 86.88 40 VAL B C 1
ATOM 1684 O O . VAL B 1 40 ? 1.371 4.539 -6.125 1 86.88 40 VAL B O 1
ATOM 1687 N N . LEU B 1 41 ? 2.729 5.387 -4.523 1 86.81 41 LEU B N 1
ATOM 1688 C CA . LEU B 1 41 ? 3.834 5.559 -5.461 1 86.81 41 LEU B CA 1
ATOM 1689 C C . LEU B 1 41 ? 4.305 4.207 -5.996 1 86.81 41 LEU B C 1
ATOM 1691 O O . LEU B 1 41 ? 4.566 4.07 -7.191 1 86.81 41 LEU B O 1
ATOM 1695 N N . GLY B 1 42 ? 4.406 3.229 -5.105 1 89.19 42 GLY B N 1
ATOM 1696 C CA . GLY B 1 42 ? 4.785 1.886 -5.516 1 89.19 42 GLY B CA 1
ATOM 1697 C C . GLY B 1 42 ? 3.795 1.253 -6.477 1 89.19 42 GLY B C 1
ATOM 1698 O O . GLY B 1 42 ? 4.191 0.572 -7.426 1 89.19 42 GLY B O 1
ATOM 1699 N N . ALA B 1 43 ? 2.529 1.454 -6.18 1 88.81 43 ALA B N 1
ATOM 1700 C CA . ALA B 1 43 ? 1.485 0.942 -7.062 1 88.81 43 ALA B CA 1
ATOM 1701 C C . ALA B 1 43 ? 1.602 1.55 -8.461 1 88.81 43 ALA B C 1
ATOM 1703 O O . ALA B 1 43 ? 1.569 0.831 -9.461 1 88.81 43 ALA B O 1
ATOM 1704 N N . LEU B 1 44 ? 1.756 2.865 -8.539 1 83.88 44 LEU B N 1
ATOM 1705 C CA . LEU B 1 44 ? 1.86 3.547 -9.82 1 83.88 44 LEU B CA 1
ATOM 1706 C C . LEU B 1 44 ? 3.084 3.066 -10.594 1 83.88 44 LEU B C 1
ATOM 1708 O O . LEU B 1 44 ? 2.996 2.797 -11.797 1 83.88 44 LEU B O 1
ATOM 1712 N N . ARG B 1 45 ? 4.152 2.938 -9.883 1 85.5 45 ARG B N 1
ATOM 1713 C CA . ARG B 1 45 ? 5.371 2.467 -10.539 1 85.5 45 ARG B CA 1
ATOM 1714 C C . ARG B 1 45 ? 5.238 1.006 -10.953 1 85.5 45 ARG B C 1
ATOM 1716 O O . ARG B 1 45 ? 5.684 0.62 -12.039 1 85.5 45 ARG B O 1
ATOM 1723 N N . GLY B 1 46 ? 4.715 0.192 -10.086 1 86.94 46 GLY B N 1
ATOM 1724 C CA . GLY B 1 46 ? 4.531 -1.22 -10.383 1 86.94 46 GLY B CA 1
ATOM 1725 C C . GLY B 1 46 ? 3.619 -1.466 -11.57 1 86.94 46 GLY B C 1
ATOM 1726 O O . GLY B 1 46 ? 3.85 -2.387 -12.352 1 86.94 46 GLY B O 1
ATOM 1727 N N . PHE B 1 47 ? 2.697 -0.635 -11.648 1 81.81 47 PHE B N 1
ATOM 1728 C CA . PHE B 1 47 ? 1.725 -0.785 -12.719 1 81.81 47 PHE B CA 1
ATOM 1729 C C . PHE B 1 47 ? 2.301 -0.297 -14.047 1 81.81 47 PHE B C 1
ATOM 1731 O O . PHE B 1 47 ? 1.918 -0.784 -15.109 1 81.81 47 PHE B O 1
ATOM 1738 N N . TRP B 1 48 ? 3.086 0.597 -13.859 1 78.5 48 TRP B N 1
ATOM 1739 C CA . TRP B 1 48 ? 3.66 1.167 -15.07 1 78.5 48 TRP B CA 1
ATOM 1740 C C . TRP B 1 48 ? 4.414 0.106 -15.867 1 78.5 48 TRP B C 1
ATOM 1742 O O . TRP B 1 48 ? 5.355 -0.506 -15.359 1 78.5 48 TRP B O 1
ATOM 1752 N N . GLY B 1 49 ? 3.947 -0.117 -17.094 1 79.38 49 GLY B N 1
ATOM 1753 C CA . GLY B 1 49 ? 4.598 -1.079 -17.969 1 79.38 49 GLY B CA 1
ATOM 1754 C C . GLY B 1 49 ? 4.293 -2.52 -17.609 1 79.38 49 GLY B C 1
ATOM 1755 O O . GLY B 1 49 ? 4.926 -3.443 -18.125 1 79.38 49 GLY B O 1
ATOM 1756 N N . HIS B 1 50 ? 3.438 -2.666 -16.594 1 87.94 50 HIS B N 1
ATOM 1757 C CA . HIS B 1 50 ? 3.078 -4.023 -16.203 1 87.94 50 HIS B CA 1
ATOM 1758 C C . HIS B 1 50 ? 2.232 -4.703 -17.281 1 87.94 50 HIS B C 1
ATOM 1760 O O . HIS B 1 50 ? 1.373 -4.07 -17.891 1 87.94 50 HIS B O 1
ATOM 1766 N N . SER B 1 51 ? 2.514 -5.969 -17.5 1 91.75 51 SER B N 1
ATOM 1767 C CA . SER B 1 51 ? 1.698 -6.812 -18.375 1 91.75 51 SER B CA 1
ATOM 1768 C C . SER B 1 51 ? 1.349 -8.133 -17.688 1 91.75 51 SER B C 1
ATOM 1770 O O . SER B 1 51 ? 2.205 -8.758 -17.062 1 91.75 51 SER B O 1
ATOM 1772 N N . ASN B 1 52 ? 0.079 -8.461 -17.812 1 94.38 52 ASN B N 1
ATOM 1773 C CA . ASN B 1 52 ? -0.316 -9.773 -17.297 1 94.38 52 ASN B CA 1
ATOM 1774 C C . ASN B 1 52 ? 0.498 -10.891 -17.938 1 94.38 52 ASN B C 1
ATOM 1776 O O . ASN B 1 52 ? 0.968 -10.758 -19.078 1 94.38 52 ASN B O 1
ATOM 1780 N N . ARG B 1 53 ? 0.673 -11.945 -17.125 1 96.56 53 ARG B N 1
ATOM 1781 C CA . ARG B 1 53 ? 1.489 -13.062 -17.609 1 96.56 53 ARG B CA 1
ATOM 1782 C C . ARG B 1 53 ? 0.763 -14.391 -17.422 1 96.56 53 ARG B C 1
ATOM 1784 O O . ARG B 1 53 ? -0.01 -14.555 -16.484 1 96.56 53 ARG B O 1
ATOM 1791 N N . ASP B 1 54 ? 1.025 -15.258 -18.406 1 98 54 ASP B N 1
ATOM 1792 C CA . ASP B 1 54 ? 0.638 -16.641 -18.188 1 98 54 ASP B CA 1
ATOM 1793 C C . ASP B 1 54 ? 1.612 -17.344 -17.234 1 98 54 ASP B C 1
ATOM 1795 O O . ASP B 1 54 ? 2.826 -17.297 -17.453 1 98 54 ASP B O 1
ATOM 1799 N N . LEU B 1 55 ? 1.074 -17.953 -16.188 1 98.44 55 LEU B N 1
ATOM 1800 C CA . LEU B 1 55 ? 1.88 -18.719 -15.234 1 98.44 55 LEU B CA 1
ATOM 1801 C C . LEU B 1 55 ? 1.423 -20.172 -15.188 1 98.44 55 LEU B C 1
ATOM 1803 O O . LEU B 1 55 ? 0.277 -20.484 -15.523 1 98.44 55 LEU B O 1
ATOM 1807 N N . ARG B 1 56 ? 2.311 -21.016 -14.789 1 98.62 56 ARG B N 1
ATOM 1808 C CA . ARG B 1 56 ? 1.954 -22.391 -14.508 1 98.62 56 ARG B CA 1
ATOM 1809 C C . ARG B 1 56 ? 2.014 -22.672 -13.008 1 98.62 56 ARG B C 1
ATOM 1811 O O . ARG B 1 56 ? 2.924 -22.203 -12.32 1 98.62 56 ARG B O 1
ATOM 1818 N N . ILE B 1 57 ? 1.07 -23.453 -12.594 1 98.69 57 ILE B N 1
ATOM 1819 C CA . ILE B 1 57 ? 1.057 -23.797 -11.172 1 98.69 57 ILE B CA 1
ATOM 1820 C C . ILE B 1 57 ? 0.943 -25.312 -11.016 1 98.69 57 ILE B C 1
ATOM 1822 O O . ILE B 1 57 ? 0.389 -26 -11.883 1 98.69 57 ILE B O 1
ATOM 1826 N N . LYS B 1 58 ? 1.528 -25.859 -10.016 1 98.56 58 LYS B N 1
ATOM 1827 C CA . LYS B 1 58 ? 1.399 -27.234 -9.547 1 98.56 58 LYS B CA 1
ATOM 1828 C C . LYS B 1 58 ? 0.917 -27.281 -8.102 1 98.56 58 LYS B C 1
ATOM 1830 O O . LYS B 1 58 ? 1.593 -26.781 -7.199 1 98.56 58 LYS B O 1
ATOM 1835 N N . VAL B 1 59 ? -0.228 -27.875 -7.922 1 97.75 59 VAL B N 1
ATOM 1836 C CA . VAL B 1 59 ? -0.888 -27.875 -6.621 1 97.75 59 VAL B CA 1
ATOM 1837 C C . VAL B 1 59 ? -0.735 -29.234 -5.957 1 97.75 59 VAL B C 1
ATOM 1839 O O . VAL B 1 59 ? -1.088 -30.266 -6.543 1 97.75 59 VAL B O 1
ATOM 1842 N N . ASN B 1 60 ? -0.145 -29.297 -4.816 1 96.88 60 ASN B N 1
ATOM 1843 C CA . ASN B 1 60 ? -0.002 -30.484 -3.982 1 96.88 60 ASN B CA 1
ATOM 1844 C C . ASN B 1 60 ? 0.665 -31.625 -4.746 1 96.88 60 ASN B C 1
ATOM 1846 O O . ASN B 1 60 ? 0.235 -32.781 -4.648 1 96.88 60 ASN B O 1
ATOM 1850 N N . GLY B 1 61 ? 1.521 -31.219 -5.547 1 96 61 GLY B N 1
ATOM 1851 C CA . GLY B 1 61 ? 2.305 -32.219 -6.27 1 96 61 GLY B CA 1
ATOM 1852 C C . GLY B 1 61 ? 1.574 -32.781 -7.469 1 96 61 GLY B C 1
ATOM 1853 O O . GLY B 1 61 ? 2.008 -33.781 -8.047 1 96 61 GLY B O 1
ATOM 1854 N N . GLY B 1 62 ? 0.465 -32.219 -7.809 1 97.38 62 GLY B N 1
ATOM 1855 C CA . GLY B 1 62 ? -0.311 -32.719 -8.938 1 97.38 62 GLY B CA 1
ATOM 1856 C C . GLY B 1 62 ? 0.267 -32.281 -10.281 1 97.38 62 GLY B C 1
ATOM 1857 O O . GLY B 1 62 ? 1.486 -32.188 -10.43 1 97.38 62 GLY B O 1
ATOM 1858 N N . GLU B 1 63 ? -0.584 -32.188 -11.281 1 98.12 63 GLU B N 1
ATOM 1859 C CA . GLU B 1 63 ? -0.154 -31.844 -12.625 1 98.12 63 GLU B CA 1
ATOM 1860 C C . GLU B 1 63 ? -0.018 -30.328 -12.789 1 98.12 63 GLU B C 1
ATOM 1862 O O . GLU B 1 63 ? -0.715 -29.562 -12.117 1 98.12 63 GLU B O 1
ATOM 1867 N N . TRP B 1 64 ? 0.876 -30.031 -13.68 1 98.25 64 TRP B N 1
ATOM 1868 C CA . TRP B 1 64 ? 1.009 -28.625 -14.031 1 98.25 64 TRP B CA 1
ATOM 1869 C C . TRP B 1 64 ? -0.223 -28.125 -14.781 1 98.25 64 TRP B C 1
ATOM 1871 O O . TRP B 1 64 ? -0.746 -28.828 -15.656 1 98.25 64 TRP B O 1
ATOM 1881 N N . ARG B 1 65 ? -0.718 -26.953 -14.398 1 97.75 65 ARG B N 1
ATOM 1882 C CA . ARG B 1 65 ? -1.781 -26.266 -15.133 1 97.75 65 ARG B CA 1
ATOM 1883 C C . ARG B 1 65 ? -1.412 -24.812 -15.406 1 97.75 65 ARG B C 1
ATOM 1885 O O . ARG B 1 65 ? -0.746 -24.172 -14.594 1 97.75 65 ARG B O 1
ATOM 1892 N N . THR B 1 66 ? -1.845 -24.391 -16.547 1 98.31 66 THR B N 1
ATOM 1893 C CA . THR B 1 66 ? -1.563 -23.016 -16.938 1 98.31 66 THR B CA 1
ATOM 1894 C C . THR B 1 66 ? -2.68 -22.094 -16.469 1 98.31 66 THR B C 1
ATOM 1896 O O . THR B 1 66 ? -3.861 -22.406 -16.609 1 98.31 66 THR B O 1
ATOM 1899 N N . VAL B 1 67 ? -2.361 -21 -15.781 1 97.81 67 VAL B N 1
ATOM 1900 C CA . VAL B 1 67 ? -3.264 -19.906 -15.445 1 97.81 67 VAL B CA 1
ATOM 1901 C C . VAL B 1 67 ? -2.971 -18.703 -16.328 1 97.81 67 VAL B C 1
ATOM 1903 O O . VAL B 1 67 ? -1.884 -18.125 -16.266 1 97.81 67 VAL B O 1
ATOM 1906 N N . ASP B 1 68 ? -3.951 -18.297 -17.109 1 97.12 68 ASP B N 1
ATOM 1907 C CA . ASP B 1 68 ? -3.707 -17.281 -18.141 1 97.12 68 ASP B CA 1
ATOM 1908 C C . ASP B 1 68 ? -3.838 -15.875 -17.562 1 97.12 68 ASP B C 1
ATOM 1910 O O . ASP B 1 68 ? -4.625 -15.648 -16.641 1 97.12 68 ASP B O 1
ATOM 1914 N N . LYS B 1 69 ? -3.064 -15.008 -18.094 1 96.38 69 LYS B N 1
ATOM 1915 C CA . LYS B 1 69 ? -3.164 -13.57 -17.875 1 96.38 69 LYS B CA 1
ATOM 1916 C C . LYS B 1 69 ? -3.244 -13.234 -16.391 1 96.38 69 LYS B C 1
ATOM 1918 O O . LYS B 1 69 ? -4.137 -12.492 -15.961 1 96.38 69 LYS B O 1
ATOM 1923 N N . VAL B 1 70 ? -2.299 -13.812 -15.633 1 96.62 70 VAL B N 1
ATOM 1924 C CA . VAL B 1 70 ? -2.24 -13.531 -14.203 1 96.62 70 VAL B CA 1
ATOM 1925 C C . VAL B 1 70 ? -1.757 -12.102 -13.969 1 96.62 70 VAL B C 1
ATOM 1927 O O . VAL B 1 70 ? -0.711 -11.703 -14.484 1 96.62 70 VAL B O 1
ATOM 1930 N N . THR B 1 71 ? -2.559 -11.344 -13.242 1 95.56 71 THR B N 1
ATOM 1931 C CA . THR B 1 71 ? -2.172 -10 -12.828 1 95.56 71 THR B CA 1
ATOM 1932 C C . THR B 1 71 ? -1.385 -10.047 -11.523 1 95.56 71 THR B C 1
ATOM 1934 O O . THR B 1 71 ? -0.353 -9.383 -11.391 1 95.56 71 THR B O 1
ATOM 1937 N N . ALA B 1 72 ? -1.882 -10.789 -10.617 1 95.81 72 ALA B N 1
ATOM 1938 C CA . ALA B 1 72 ? -1.278 -10.961 -9.297 1 95.81 72 ALA B CA 1
ATOM 1939 C C . ALA B 1 72 ? -1.676 -12.297 -8.68 1 95.81 72 ALA B C 1
ATOM 1941 O O . ALA B 1 72 ? -2.719 -12.859 -9.023 1 95.81 72 ALA B O 1
ATOM 1942 N N . LEU B 1 73 ? -0.851 -12.844 -7.848 1 96.5 73 LEU B N 1
ATOM 1943 C CA . LEU B 1 73 ? -1.082 -14.062 -7.074 1 96.5 73 LEU B CA 1
ATOM 1944 C C . LEU B 1 73 ? -0.563 -13.914 -5.648 1 96.5 73 LEU B C 1
ATOM 1946 O O . LEU B 1 73 ? 0.571 -13.477 -5.441 1 96.5 73 LEU B O 1
ATOM 1950 N N . CYS B 1 74 ? -1.465 -14.188 -4.703 1 95.06 74 CYS B N 1
ATOM 1951 C CA . CYS B 1 74 ? -1.105 -14.078 -3.297 1 95.06 74 CYS B CA 1
ATOM 1952 C C . CYS B 1 74 ? -1.253 -15.414 -2.586 1 95.06 74 CYS B C 1
ATOM 1954 O O . CYS B 1 74 ? -2.246 -16.125 -2.779 1 95.06 74 CYS B O 1
ATOM 1956 N N . VAL B 1 75 ? -0.246 -15.758 -1.839 1 94.25 75 VAL B N 1
ATOM 1957 C CA . VAL B 1 75 ? -0.256 -16.969 -1.02 1 94.25 75 VAL B CA 1
ATOM 1958 C C . VAL B 1 75 ? -0.216 -16.578 0.459 1 94.25 75 VAL B C 1
ATOM 1960 O O . VAL B 1 75 ? 0.771 -16.016 0.935 1 94.25 75 VAL B O 1
ATOM 1963 N N . GLY B 1 76 ? -1.295 -16.844 1.168 1 90.81 76 GLY B N 1
ATOM 1964 C CA . GLY B 1 76 ? -1.363 -16.516 2.58 1 90.81 76 GLY B CA 1
ATOM 1965 C C . GLY B 1 76 ? -1.504 -17.734 3.479 1 90.81 76 GLY B C 1
ATOM 1966 O O . GLY B 1 76 ? -2.131 -18.719 3.098 1 90.81 76 GLY B O 1
ATOM 1967 N N . ASN B 1 77 ? -0.805 -17.609 4.633 1 85.25 77 ASN B N 1
ATOM 1968 C CA . ASN B 1 77 ? -1.153 -18.578 5.676 1 85.25 77 ASN B CA 1
ATOM 1969 C C . ASN B 1 77 ? -2.602 -18.406 6.129 1 85.25 77 ASN B C 1
ATOM 1971 O O . ASN B 1 77 ? -2.992 -17.344 6.602 1 85.25 77 ASN B O 1
ATOM 1975 N N . ALA B 1 78 ? -3.371 -19.359 5.918 1 77.06 78 ALA B N 1
ATOM 1976 C CA . ALA B 1 78 ? -4.816 -19.266 6.121 1 77.06 78 ALA B CA 1
ATOM 1977 C C . ALA B 1 78 ? -5.145 -18.797 7.539 1 77.06 78 ALA B C 1
ATOM 1979 O O . ALA B 1 78 ? -6.176 -18.172 7.77 1 77.06 78 ALA B O 1
ATOM 1980 N N . LYS B 1 79 ? -4.293 -19.094 8.477 1 70.5 79 LYS B N 1
ATOM 1981 C CA . LYS B 1 79 ? -4.508 -18.688 9.859 1 70.5 79 LYS B CA 1
ATOM 1982 C 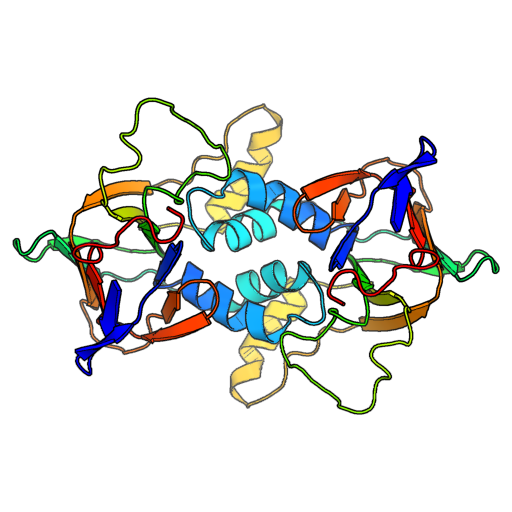C . LYS B 1 79 ? -4.531 -17.156 9.977 1 70.5 79 LYS B C 1
ATOM 1984 O O . LYS B 1 79 ? -5.227 -16.609 10.836 1 70.5 79 LYS B O 1
ATOM 1989 N N . TYR B 1 80 ? -3.779 -16.562 9.086 1 65.44 80 TYR B N 1
ATOM 1990 C CA . TYR B 1 80 ? -3.598 -15.125 9.227 1 65.44 80 TYR B CA 1
ATOM 1991 C C . TYR B 1 80 ? -4.207 -14.375 8.047 1 65.44 80 TYR B C 1
ATOM 1993 O O . TYR B 1 80 ? -4.426 -13.164 8.109 1 65.44 80 TYR B O 1
ATOM 2001 N N . PHE B 1 81 ? -4.32 -15.281 7.039 1 57.62 81 PHE B N 1
ATOM 2002 C CA . PHE B 1 81 ? -4.762 -14.695 5.777 1 57.62 81 PHE B CA 1
ATOM 2003 C C . PHE B 1 81 ? -6.25 -14.375 5.816 1 57.62 81 PHE B C 1
ATOM 2005 O O . PHE B 1 81 ? -7.055 -15.195 6.273 1 57.62 81 PHE B O 1
ATOM 2012 N N . GLY B 1 82 ? -6.676 -13.172 5.824 1 52.5 82 GLY B N 1
ATOM 2013 C CA . GLY B 1 82 ? -8.055 -12.742 5.969 1 52.5 82 GLY B CA 1
ATOM 2014 C C . GLY B 1 82 ? -8.32 -12.016 7.273 1 52.5 82 GLY B C 1
ATOM 2015 O O . GLY B 1 82 ? -9.422 -11.523 7.504 1 52.5 82 GLY B O 1
ATOM 2016 N N . GLY B 1 83 ? -7.484 -12.477 8.281 1 44.88 83 GLY B N 1
ATOM 2017 C CA . GLY B 1 83 ? -7.637 -11.984 9.641 1 44.88 83 GLY B CA 1
ATOM 2018 C C . GLY B 1 83 ? -7.656 -10.477 9.727 1 44.88 83 GLY B C 1
ATOM 2019 O O . GLY B 1 83 ? -7.695 -9.914 10.828 1 44.88 83 GLY B O 1
ATOM 2020 N N . GLY B 1 84 ? -7.266 -9.617 8.992 1 40.44 84 GLY B N 1
ATOM 2021 C CA . GLY B 1 84 ? -7.812 -8.438 9.633 1 40.44 84 GLY B CA 1
ATOM 2022 C C . GLY B 1 84 ? -9.234 -8.633 10.125 1 40.44 84 GLY B C 1
ATOM 2023 O O . GLY B 1 84 ? -9.758 -7.805 10.875 1 40.44 84 GLY B O 1
ATOM 2024 N N . MET B 1 85 ? -10.156 -9.188 9.289 1 33.72 85 MET B N 1
ATOM 2025 C CA . MET B 1 85 ? -11.406 -9.625 9.891 1 33.72 85 MET B CA 1
ATOM 2026 C C . MET B 1 85 ? -11.234 -10.977 10.586 1 33.72 85 MET B C 1
ATOM 2028 O O . MET B 1 85 ? -10.938 -11.977 9.93 1 33.72 85 MET B O 1
ATOM 2032 N N . LYS B 1 86 ? -10.586 -11.031 11.805 1 39.59 86 LYS B N 1
ATOM 2033 C CA . LYS B 1 86 ? -10.844 -12.227 12.594 1 39.59 86 LYS B CA 1
ATOM 2034 C C . LYS B 1 86 ? -12.086 -12.961 12.102 1 39.59 86 LYS B C 1
ATOM 2036 O O . LYS B 1 86 ? -13.211 -12.617 12.477 1 39.59 86 LYS B O 1
ATOM 2041 N N . ILE B 1 87 ? -12.398 -13 10.836 1 32.47 87 ILE B N 1
ATOM 2042 C CA . ILE B 1 87 ? -13.719 -13.5 10.484 1 32.47 87 ILE B CA 1
ATOM 2043 C C . ILE B 1 87 ? -13.953 -14.852 11.148 1 32.47 87 ILE B C 1
ATOM 2045 O O . ILE B 1 87 ? -14.945 -15.039 11.859 1 32.47 87 ILE B O 1
ATOM 2049 N N . THR B 1 88 ? -14.227 -16.031 10.25 1 31.67 88 THR B N 1
ATOM 2050 C CA . THR B 1 88 ? -15.203 -17.062 10.602 1 31.67 88 THR B CA 1
ATOM 2051 C C . THR B 1 88 ? -14.609 -18.047 11.609 1 31.67 88 THR B C 1
ATOM 2053 O O . THR B 1 88 ? -13.477 -18.5 11.453 1 31.67 88 THR B O 1
ATOM 2056 N N . PRO B 1 89 ? -15.227 -18.094 12.773 1 36.66 89 PRO B N 1
ATOM 2057 C CA . PRO B 1 89 ? -15.094 -19.078 13.844 1 36.66 89 PRO B CA 1
ATOM 2058 C C . PRO B 1 89 ? -14.68 -20.453 13.312 1 36.66 89 PRO B C 1
ATOM 2060 O O . PRO B 1 89 ? -14.258 -21.312 14.086 1 36.66 89 PRO B O 1
ATOM 2063 N N . THR B 1 90 ? -15.281 -20.75 12.141 1 36.31 90 THR B N 1
ATOM 2064 C CA . THR B 1 90 ? -15.375 -22.188 11.875 1 36.31 90 THR B CA 1
ATOM 2065 C C . THR B 1 90 ? -14.094 -22.703 11.227 1 36.31 90 THR B C 1
ATOM 2067 O O . THR B 1 90 ? -14.023 -23.875 10.828 1 36.31 90 THR B O 1
ATOM 2070 N N . VAL B 1 91 ? -13.234 -21.734 10.75 1 42.56 91 VAL B N 1
ATOM 2071 C CA . VAL B 1 91 ? -12.094 -22.406 10.156 1 42.56 91 VAL B CA 1
ATOM 2072 C C . VAL B 1 91 ? -11.18 -22.953 11.258 1 42.56 91 VAL B C 1
ATOM 2074 O O . VAL B 1 91 ? -10.867 -22.234 12.219 1 42.56 91 VAL B O 1
ATOM 2077 N N . ASP B 1 92 ? -11.039 -24.156 11.43 1 42.28 92 ASP B N 1
ATOM 2078 C CA . ASP B 1 92 ? -10.086 -24.844 12.289 1 42.28 92 ASP B CA 1
ATOM 2079 C C . ASP B 1 92 ? -8.719 -24.172 12.25 1 42.28 92 ASP B C 1
ATOM 2081 O O . ASP B 1 92 ? -8.086 -24.094 11.195 1 42.28 92 ASP B O 1
ATOM 2085 N N . PRO B 1 93 ? -8.406 -23.141 13.062 1 44.53 93 PRO B N 1
ATOM 2086 C CA . PRO B 1 93 ? -7.098 -22.469 13.148 1 44.53 93 PRO B CA 1
ATOM 2087 C C . PRO B 1 93 ? -5.945 -23.391 12.758 1 44.53 93 PRO B C 1
ATOM 2089 O O . PRO B 1 93 ? -4.824 -22.922 12.539 1 44.53 93 PRO B O 1
ATOM 2092 N N . PHE B 1 94 ? -6.23 -24.656 12.906 1 45.75 94 PHE B N 1
ATOM 2093 C CA . PHE B 1 94 ? -5.219 -25.688 12.75 1 45.75 94 PHE B CA 1
ATOM 2094 C C . PHE B 1 94 ? -5.148 -26.156 11.297 1 45.75 94 PHE B C 1
ATOM 2096 O O . PHE B 1 94 ? -4.41 -27.094 10.984 1 45.75 94 PHE B O 1
ATOM 2103 N N . SER B 1 95 ? -6.031 -25.797 10.578 1 54.44 95 SER B N 1
ATOM 2104 C CA . SER B 1 95 ? -5.949 -26.484 9.297 1 54.44 95 SER B CA 1
ATOM 2105 C C . SER B 1 95 ? -4.824 -25.922 8.438 1 54.44 95 SER B C 1
ATOM 2107 O O . SER B 1 95 ? -4.5 -26.469 7.383 1 54.44 95 SER B O 1
ATOM 2109 N N . GLY B 1 96 ? -3.52 -25.656 8.938 1 73.5 96 GLY B N 1
ATOM 2110 C CA . GLY B 1 96 ? -2.178 -25.391 8.445 1 73.5 96 GLY B CA 1
ATOM 2111 C C . GLY B 1 96 ? -2.133 -25.141 6.949 1 73.5 96 GLY B C 1
ATOM 2112 O O . GLY B 1 96 ? -1.103 -25.344 6.309 1 73.5 96 GLY B O 1
ATOM 2113 N N . ASP B 1 97 ? -3.316 -24.891 6.254 1 88.5 97 ASP B N 1
ATOM 2114 C CA . ASP B 1 97 ? -3.289 -24.75 4.805 1 88.5 97 ASP B CA 1
ATOM 2115 C C . ASP B 1 97 ? -2.84 -23.344 4.402 1 88.5 97 ASP B C 1
ATOM 2117 O O . ASP B 1 97 ? -2.852 -22.422 5.227 1 88.5 97 ASP B O 1
ATOM 2121 N N . LEU B 1 98 ? -2.438 -23.344 3.113 1 92.25 98 LEU B N 1
ATOM 2122 C CA . LEU B 1 98 ? -2.213 -22.062 2.455 1 92.25 98 LEU B CA 1
ATOM 2123 C C . LEU B 1 98 ? -3.447 -21.625 1.671 1 92.25 98 LEU B C 1
ATOM 2125 O O . LEU B 1 98 ? -4.109 -22.453 1.042 1 92.25 98 LEU B O 1
ATOM 2129 N N . GLN B 1 99 ? -3.779 -20.406 1.754 1 91.75 99 GLN B N 1
ATOM 2130 C CA . GLN B 1 99 ? -4.793 -19.797 0.894 1 91.75 99 GLN B CA 1
ATOM 2131 C C . GLN B 1 99 ? -4.152 -19.062 -0.273 1 91.75 99 GLN B C 1
ATOM 2133 O O . GLN B 1 99 ? -3.305 -18.188 -0.069 1 91.75 99 GLN B O 1
ATOM 2138 N N . VAL B 1 100 ? -4.57 -19.438 -1.5 1 94.5 100 VAL B N 1
ATOM 2139 C CA . VAL B 1 100 ? -4.016 -18.812 -2.697 1 94.5 100 VAL B CA 1
ATOM 2140 C C . VAL B 1 100 ? -5.094 -18 -3.406 1 94.5 100 VAL B C 1
ATOM 2142 O O . VAL B 1 100 ? -6.156 -18.531 -3.746 1 94.5 100 VAL B O 1
ATOM 2145 N N . VAL B 1 101 ? -4.848 -16.75 -3.604 1 93.69 101 VAL B N 1
ATOM 2146 C CA . VAL B 1 101 ? -5.742 -15.883 -4.355 1 93.69 101 VAL B CA 1
ATOM 2147 C C . VAL B 1 101 ? -5.09 -15.484 -5.676 1 93.69 101 VAL B C 1
ATOM 2149 O O . VAL B 1 101 ? -3.961 -14.984 -5.695 1 93.69 101 VAL B O 1
ATOM 2152 N N . ILE B 1 102 ? -5.789 -15.727 -6.777 1 96 102 ILE B N 1
ATOM 2153 C CA . ILE B 1 102 ? -5.281 -15.422 -8.109 1 96 102 ILE B CA 1
ATOM 2154 C C . ILE B 1 102 ? -6.172 -14.383 -8.781 1 96 102 ILE B C 1
ATOM 2156 O O . ILE B 1 102 ? -7.391 -14.539 -8.828 1 96 102 ILE B O 1
ATOM 2160 N N . ILE B 1 103 ? -5.574 -13.352 -9.227 1 93.75 103 ILE B N 1
ATOM 2161 C CA . ILE B 1 103 ? -6.258 -12.305 -9.977 1 93.75 103 ILE B CA 1
ATOM 2162 C C . ILE B 1 103 ? -5.801 -12.336 -11.43 1 93.75 103 ILE B C 1
ATOM 2164 O O . ILE B 1 103 ? -4.605 -12.234 -11.719 1 93.75 103 ILE B O 1
ATOM 2168 N N . GLN B 1 104 ? -6.801 -12.5 -12.297 1 94.81 104 GLN B N 1
ATOM 2169 C CA . GLN B 1 104 ? -6.488 -12.633 -13.711 1 94.81 104 GLN B CA 1
ATOM 2170 C C . GLN B 1 104 ? -7.121 -11.5 -14.523 1 94.81 104 GLN B C 1
ATOM 2172 O O . GLN B 1 104 ? -8.234 -11.07 -14.227 1 94.81 104 GLN B O 1
ATOM 2177 N N . ASP B 1 105 ? -6.371 -11.047 -15.508 1 92.38 105 ASP B N 1
ATOM 2178 C CA . ASP B 1 105 ? -6.84 -10.148 -16.562 1 92.38 105 ASP B CA 1
ATOM 2179 C C . ASP B 1 105 ? -7.418 -8.859 -15.977 1 92.38 105 ASP B C 1
ATOM 2181 O O . ASP B 1 105 ? -8.477 -8.398 -16.391 1 92.38 105 ASP B O 1
ATOM 2185 N N . PHE B 1 106 ? -6.766 -8.422 -14.844 1 86.75 106 PHE B N 1
ATOM 2186 C CA . PHE B 1 106 ? -7.172 -7.141 -14.273 1 86.75 106 PHE B CA 1
ATOM 2187 C C . PHE B 1 106 ? -6.699 -5.988 -15.148 1 86.75 106 PHE B C 1
ATOM 2189 O O . PHE B 1 106 ? -5.535 -5.941 -15.555 1 86.75 106 PHE B O 1
ATOM 2196 N N . LYS B 1 107 ? -7.723 -5.113 -15.484 1 79.25 107 LYS B N 1
ATOM 2197 C CA . LYS B 1 107 ? -7.461 -3.859 -16.188 1 79.25 107 LYS B CA 1
ATOM 2198 C C . LYS B 1 107 ? -7.738 -2.66 -15.281 1 79.25 107 LYS B C 1
ATOM 2200 O O . LYS B 1 107 ? -8.891 -2.389 -14.938 1 79.25 107 LYS B O 1
ATOM 2205 N N . TRP B 1 108 ? -6.727 -1.953 -14.969 1 73.31 108 TRP B N 1
ATOM 2206 C CA . TRP B 1 108 ? -6.852 -0.866 -14.008 1 73.31 108 TRP B CA 1
ATOM 2207 C C . TRP B 1 108 ? -7.848 0.18 -14.492 1 73.31 108 TRP B C 1
ATOM 2209 O O . TRP B 1 108 ? -8.562 0.786 -13.688 1 73.31 108 TRP B O 1
ATOM 2219 N N . TYR B 1 109 ? -7.922 0.483 -15.75 1 75.56 109 TYR B N 1
ATOM 2220 C CA . TYR B 1 109 ? -8.852 1.481 -16.266 1 75.56 109 TYR B CA 1
ATOM 2221 C C . TYR B 1 109 ? -10.297 1.022 -16.078 1 75.56 109 TYR B C 1
ATOM 2223 O O . TYR B 1 109 ? -11.188 1.836 -15.828 1 75.56 109 TYR B O 1
ATOM 2231 N N . SER B 1 110 ? -10.508 -0.247 -16.297 1 75.88 110 SER B N 1
ATOM 2232 C CA . SER B 1 110 ? -11.844 -0.779 -16.047 1 75.88 110 SER B CA 1
ATOM 2233 C C . SER B 1 110 ? -12.242 -0.641 -14.586 1 75.88 110 SER B C 1
ATOM 2235 O O . SER B 1 110 ? -13.391 -0.331 -14.273 1 75.88 110 SER B O 1
ATOM 2237 N N . PHE B 1 111 ? -11.312 -0.82 -13.703 1 76 111 PHE B N 1
ATOM 2238 C CA . PHE B 1 111 ? -11.547 -0.66 -12.273 1 76 111 PHE B CA 1
ATOM 2239 C C . PHE B 1 111 ? -11.93 0.78 -11.945 1 76 111 PHE B C 1
ATOM 2241 O O . PHE B 1 111 ? -12.906 1.024 -11.242 1 76 111 PHE B O 1
ATOM 2248 N N . LEU B 1 112 ? -11.211 1.736 -12.461 1 74.56 112 LEU B N 1
ATOM 2249 C CA . LEU B 1 112 ? -11.469 3.148 -12.203 1 74.56 112 LEU B CA 1
ATOM 2250 C C . LEU B 1 112 ? -12.844 3.549 -12.727 1 74.56 112 LEU B C 1
ATOM 2252 O O . LEU B 1 112 ? -13.555 4.324 -12.078 1 74.56 112 LEU B O 1
ATOM 2256 N N . LEU B 1 113 ? -13.219 3.043 -13.891 1 75 113 LEU B N 1
ATOM 2257 C CA . LEU B 1 113 ? -14.508 3.354 -14.484 1 75 113 LEU B CA 1
ATOM 2258 C C . LEU B 1 113 ? -15.648 2.832 -13.617 1 75 113 LEU B C 1
ATOM 2260 O O . LEU B 1 113 ? -16.703 3.471 -13.523 1 75 113 LEU B O 1
ATOM 2264 N N . LYS B 1 114 ? -15.383 1.724 -13.016 1 75.56 114 LYS B N 1
ATOM 2265 C CA . LYS B 1 114 ? -16.406 1.135 -12.156 1 75.56 114 LYS B CA 1
ATOM 2266 C C . LYS B 1 114 ? -16.531 1.903 -10.844 1 75.56 114 LYS B C 1
ATOM 2268 O O . LYS B 1 114 ? -17.578 1.877 -10.195 1 75.56 114 LYS B O 1
ATOM 2273 N N . LEU B 1 115 ? -15.43 2.516 -10.445 1 71.5 115 LEU B N 1
ATOM 2274 C CA . LEU B 1 115 ? -15.469 3.33 -9.234 1 71.5 115 LEU B CA 1
ATOM 2275 C C . LEU B 1 115 ? -16.516 4.43 -9.359 1 71.5 115 LEU B C 1
ATOM 2277 O O . LEU B 1 115 ? -17.172 4.781 -8.375 1 71.5 115 LEU B O 1
ATOM 2281 N N . HIS B 1 116 ? -16.609 5.02 -10.469 1 64.5 116 HIS B N 1
ATOM 2282 C CA . HIS B 1 116 ? -17.594 6.066 -10.711 1 64.5 116 HIS B CA 1
ATOM 2283 C C . HIS B 1 116 ? -19.016 5.539 -10.531 1 64.5 116 HIS B C 1
ATOM 2285 O O . HIS B 1 116 ? -19.922 6.301 -10.203 1 64.5 116 HIS B O 1
ATOM 2291 N N . ARG B 1 117 ? -19.031 4.258 -10.828 1 59.5 117 ARG B N 1
ATOM 2292 C CA . ARG B 1 117 ? -20.375 3.68 -10.68 1 59.5 117 ARG B CA 1
ATOM 2293 C C . ARG B 1 117 ? -20.688 3.4 -9.211 1 59.5 117 ARG B C 1
ATOM 2295 O O . ARG B 1 117 ? -21.828 3.07 -8.867 1 59.5 117 ARG B O 1
ATOM 2302 N N . LEU B 1 118 ? -19.672 3.369 -8.359 1 56.81 118 LEU B N 1
ATOM 2303 C CA . LEU B 1 118 ? -19.828 3.039 -6.949 1 56.81 118 LEU B CA 1
ATOM 2304 C C . LEU B 1 118 ? -20.641 4.105 -6.227 1 56.81 118 LEU B C 1
ATOM 2306 O O . LEU B 1 118 ? -21.062 3.902 -5.086 1 56.81 118 LEU B O 1
ATOM 2310 N N . TYR B 1 119 ? -20.828 5.262 -6.578 1 50.97 119 TYR B N 1
ATOM 2311 C CA . TYR B 1 119 ? -21.766 6.059 -5.789 1 50.97 119 TYR B CA 1
ATOM 2312 C C . TYR B 1 119 ? -23.047 5.281 -5.52 1 50.97 119 TYR B C 1
ATOM 2314 O O . TYR B 1 119 ? -23.766 5.57 -4.559 1 50.97 119 TYR B O 1
ATOM 2322 N N . GLY B 1 120 ? -23.375 4.371 -6.211 1 48.03 120 GLY B N 1
ATOM 2323 C CA . GLY B 1 120 ? -24.688 3.771 -6.016 1 48.03 120 GLY B CA 1
ATOM 2324 C C . GLY B 1 120 ? -24.656 2.545 -5.125 1 48.03 120 GLY B C 1
ATOM 2325 O O . GLY B 1 120 ? -25.594 1.734 -5.145 1 48.03 120 GLY B O 1
ATOM 2326 N N . GLY B 1 121 ? -23.656 2.418 -4.301 1 47.72 121 GLY B N 1
ATOM 2327 C CA . GLY B 1 121 ? -23.672 1.337 -3.328 1 47.72 121 GLY B CA 1
ATOM 2328 C C . GLY B 1 121 ? -23.031 0.063 -3.852 1 47.72 121 GLY B C 1
ATOM 2329 O O . GLY B 1 121 ? -23.188 -1.005 -3.256 1 47.72 121 GLY B O 1
ATOM 2330 N N . THR B 1 122 ? -22.562 0.125 -5.094 1 49.81 122 THR B N 1
ATOM 2331 C CA . THR B 1 122 ? -22.141 -1.155 -5.656 1 49.81 122 THR B CA 1
ATOM 2332 C C . THR B 1 122 ? -20.734 -1.522 -5.188 1 49.81 122 THR B C 1
ATOM 2334 O O . THR B 1 122 ? -19.906 -0.644 -4.945 1 49.81 122 THR B O 1
ATOM 2337 N N . HIS B 1 123 ? -20.562 -2.77 -4.688 1 58.06 123 HIS B N 1
ATOM 2338 C CA . HIS B 1 123 ? -19.297 -3.379 -4.258 1 58.06 123 HIS B CA 1
ATOM 2339 C C . HIS B 1 123 ? -18.344 -3.541 -5.43 1 58.06 123 HIS B C 1
ATOM 2341 O O . HIS B 1 123 ? -18.734 -3.965 -6.516 1 58.06 123 HIS B O 1
ATOM 2347 N N . LEU B 1 124 ? -17.266 -2.766 -5.418 1 60.09 124 LEU B N 1
ATOM 2348 C CA . LEU B 1 124 ? -16.203 -2.967 -6.41 1 60.09 124 LEU B CA 1
ATOM 2349 C C . LEU B 1 124 ? -15.672 -4.395 -6.355 1 60.09 124 LEU B C 1
ATOM 2351 O O . LEU B 1 124 ? -15.289 -4.879 -5.285 1 60.09 124 LEU B O 1
ATOM 2355 N N . THR B 1 125 ? -16.219 -5.215 -7.277 1 63.22 125 THR B N 1
ATOM 2356 C CA . THR B 1 125 ? -15.688 -6.57 -7.352 1 63.22 125 THR B CA 1
ATOM 2357 C C . THR B 1 125 ? -14.547 -6.645 -8.359 1 63.22 125 THR B C 1
ATOM 2359 O O . THR B 1 125 ? -14.602 -6.031 -9.422 1 63.22 125 THR B O 1
ATOM 2362 N N . VAL B 1 126 ? -13.391 -7.082 -7.859 1 67.12 126 VAL B N 1
ATOM 2363 C CA . VAL B 1 126 ? -12.297 -7.379 -8.773 1 67.12 126 VAL B CA 1
ATOM 2364 C C . VAL B 1 126 ? -12.641 -8.617 -9.609 1 67.12 126 VAL B C 1
ATOM 2366 O O . VAL B 1 126 ? -12.945 -9.672 -9.055 1 67.12 126 VAL B O 1
ATOM 2369 N N . ASN B 1 127 ? -12.773 -8.406 -10.953 1 71.56 127 ASN B N 1
ATOM 2370 C CA . ASN B 1 127 ? -13.078 -9.539 -11.82 1 71.56 127 ASN B CA 1
ATOM 2371 C C . ASN B 1 127 ? -11.875 -10.461 -11.984 1 71.56 127 ASN B C 1
ATOM 2373 O O . ASN B 1 127 ? -10.727 -10.023 -11.836 1 71.56 127 ASN B O 1
ATOM 2377 N N . GLY B 1 128 ? -12.203 -11.734 -12.211 1 86.69 128 GLY B N 1
ATOM 2378 C CA . GLY B 1 128 ? -11.156 -12.703 -12.484 1 86.69 128 GLY B CA 1
ATOM 2379 C C . GLY B 1 128 ? -10.422 -13.148 -11.234 1 86.69 128 GLY B C 1
ATOM 2380 O O . GLY B 1 128 ? -9.219 -13.406 -11.273 1 86.69 128 GLY B O 1
ATOM 2381 N N . VAL B 1 129 ? -11.148 -13.07 -10.148 1 88.69 129 VAL B N 1
ATOM 2382 C CA . VAL B 1 129 ? -10.539 -13.469 -8.883 1 88.69 129 VAL B CA 1
ATOM 2383 C C . VAL B 1 129 ? -10.898 -14.922 -8.578 1 88.69 129 VAL B C 1
ATOM 2385 O O . VAL B 1 129 ? -12.062 -15.312 -8.664 1 88.69 129 VAL B O 1
ATOM 2388 N N . SER B 1 130 ? -9.945 -15.758 -8.273 1 92.75 130 SER B N 1
ATOM 2389 C CA . SER B 1 130 ? -10.148 -17.125 -7.785 1 92.75 130 SER B CA 1
ATOM 2390 C C . SER B 1 130 ? -9.32 -17.391 -6.535 1 92.75 130 SER B C 1
ATOM 2392 O O . SER B 1 130 ? -8.305 -16.719 -6.301 1 92.75 130 SER B O 1
ATOM 2394 N N . SER B 1 131 ? -9.812 -18.25 -5.707 1 91.62 131 SER B N 1
ATOM 2395 C CA . SER B 1 131 ? -9.133 -18.625 -4.469 1 91.62 131 SER B CA 1
ATOM 2396 C C . SER B 1 131 ? -9.148 -20.125 -4.258 1 91.62 131 SER B C 1
ATOM 2398 O O . SER B 1 131 ? -10.164 -20.781 -4.496 1 91.62 131 SER B O 1
ATOM 2400 N N . ILE B 1 132 ? -8.031 -20.719 -3.838 1 92.19 132 ILE B N 1
ATOM 2401 C CA . ILE B 1 132 ? -7.934 -22.141 -3.545 1 92.19 132 ILE B CA 1
ATOM 2402 C C . ILE B 1 132 ? -7.129 -22.344 -2.264 1 92.19 132 ILE B C 1
ATOM 2404 O O . ILE B 1 132 ? -6.281 -21.516 -1.913 1 92.19 132 ILE B O 1
ATOM 2408 N N . ARG B 1 133 ? -7.418 -23.391 -1.521 1 92.62 133 ARG B N 1
ATOM 2409 C CA . ARG B 1 133 ? -6.641 -23.812 -0.365 1 92.62 133 ARG B CA 1
ATOM 2410 C C . ARG B 1 133 ? -5.723 -24.984 -0.727 1 92.62 133 ARG B C 1
ATOM 2412 O O . ARG B 1 133 ? -6.145 -25.922 -1.397 1 92.62 133 ARG B O 1
ATOM 2419 N N . VAL B 1 134 ? -4.508 -24.891 -0.328 1 94.31 134 VAL B N 1
ATOM 2420 C CA . VAL B 1 134 ? -3.541 -25.891 -0.752 1 94.31 134 VAL B CA 1
ATOM 2421 C C . VAL B 1 134 ? -2.57 -26.188 0.388 1 94.31 134 VAL B C 1
ATOM 2423 O O . VAL B 1 134 ? -2.455 -25.406 1.333 1 94.31 134 VAL B O 1
ATOM 2426 N N . GLN B 1 135 ? -1.916 -27.328 0.288 1 94.44 135 GLN B N 1
ATOM 2427 C CA . GLN B 1 135 ? -0.798 -27.641 1.176 1 94.44 135 GLN B CA 1
ATOM 2428 C C . GLN B 1 135 ? 0.524 -27.172 0.574 1 94.44 135 GLN B C 1
ATOM 2430 O O . GLN B 1 135 ? 1.462 -26.844 1.303 1 94.44 135 GLN B O 1
ATOM 2435 N N . SER B 1 136 ? 0.527 -27.203 -0.718 1 96.12 136 SER B N 1
ATOM 2436 C CA . SER B 1 136 ? 1.699 -26.719 -1.437 1 96.12 136 SER B CA 1
ATOM 2437 C C . SER B 1 136 ? 1.325 -26.219 -2.828 1 96.12 136 SER B C 1
ATOM 2439 O O . SER B 1 136 ? 0.365 -26.703 -3.43 1 96.12 136 SER B O 1
ATOM 2441 N N . ILE B 1 137 ? 2.115 -25.297 -3.336 1 97.94 137 ILE B N 1
ATOM 2442 C CA . ILE B 1 137 ? 1.923 -24.797 -4.695 1 97.94 137 ILE B CA 1
ATOM 2443 C C . ILE B 1 137 ? 3.262 -24.344 -5.277 1 97.94 137 ILE B C 1
ATOM 2445 O O . ILE B 1 137 ? 4.07 -23.734 -4.582 1 97.94 137 ILE B O 1
ATOM 2449 N N . GLU B 1 138 ? 3.486 -24.781 -6.445 1 98.38 138 GLU B N 1
ATOM 2450 C CA . GLU B 1 138 ? 4.629 -24.297 -7.219 1 98.38 138 GLU B CA 1
ATOM 2451 C C . GLU B 1 138 ? 4.18 -23.344 -8.328 1 98.38 138 GLU B C 1
ATOM 2453 O O . GLU B 1 138 ? 3.176 -23.594 -9 1 98.38 138 GLU B O 1
ATOM 2458 N N . VAL B 1 139 ? 4.875 -22.297 -8.5 1 98.62 139 VAL B N 1
ATOM 2459 C CA . VAL B 1 139 ? 4.531 -21.312 -9.516 1 98.62 139 VAL B CA 1
ATOM 2460 C C . VAL B 1 139 ? 5.746 -21.031 -10.406 1 98.62 139 VAL B C 1
ATOM 2462 O O . VAL B 1 139 ? 6.844 -20.781 -9.906 1 98.62 139 VAL B O 1
ATOM 2465 N N . VAL B 1 140 ? 5.555 -21.156 -11.703 1 98.25 140 VAL B N 1
ATOM 2466 C CA . VAL B 1 140 ? 6.617 -20.875 -12.664 1 98.25 140 VAL B CA 1
ATOM 2467 C C . VAL B 1 140 ? 6.062 -20.031 -13.812 1 98.25 140 VAL B C 1
ATOM 2469 O O . VAL B 1 140 ? 4.848 -19.984 -14.031 1 98.25 140 VAL B 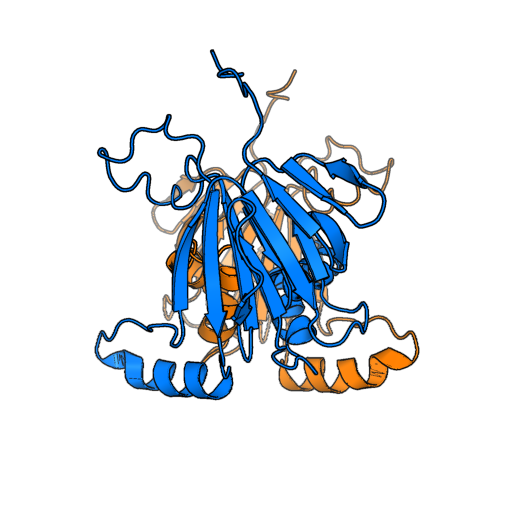O 1
ATOM 2472 N N . GLU B 1 141 ? 6.969 -19.375 -14.492 1 97.94 141 GLU B N 1
ATOM 2473 C CA . GLU B 1 141 ? 6.57 -18.672 -15.703 1 97.94 141 GLU B CA 1
ATOM 2474 C C . GLU B 1 141 ? 6.406 -19.625 -16.875 1 97.94 141 GLU B C 1
ATOM 2476 O O . GLU B 1 141 ? 7.188 -20.562 -17.031 1 97.94 141 GLU B O 1
ATOM 2481 N N . VAL B 1 142 ? 5.367 -19.375 -17.719 1 97.25 142 VAL B N 1
ATOM 2482 C CA . VAL B 1 142 ? 5.25 -20.156 -18.953 1 97.25 142 VAL B CA 1
ATOM 2483 C C . VAL B 1 142 ? 6.434 -19.844 -19.875 1 97.25 142 VAL B C 1
ATOM 2485 O O . VAL B 1 142 ? 7.066 -20.766 -20.406 1 97.25 142 VAL B O 1
ATOM 2488 N N . VAL B 1 143 ? 6.691 -18.562 -20.031 1 93.81 143 VAL B N 1
ATOM 2489 C CA . VAL B 1 143 ? 7.898 -18.094 -20.703 1 93.81 143 VAL B CA 1
ATOM 2490 C C . VAL B 1 143 ? 8.875 -17.516 -19.672 1 93.81 143 VAL B C 1
ATOM 2492 O O . VAL B 1 143 ? 8.617 -16.469 -19.094 1 93.81 143 VAL B O 1
ATOM 2495 N N . PRO B 1 144 ? 9.984 -18.188 -19.453 1 90.94 144 PRO B N 1
ATOM 2496 C CA . PRO B 1 144 ? 10.914 -17.75 -18.406 1 90.94 144 PRO B CA 1
ATOM 2497 C C . PRO B 1 144 ? 11.633 -16.453 -18.75 1 90.94 144 PRO B C 1
ATOM 2499 O O . PRO B 1 144 ? 12.633 -16.469 -19.484 1 90.94 144 PRO B O 1
ATOM 2502 N N . ASN B 1 145 ? 11.172 -15.305 -18.328 1 91.81 145 ASN B N 1
ATOM 2503 C CA . ASN B 1 145 ? 11.805 -14.008 -18.516 1 91.81 145 ASN B CA 1
ATOM 2504 C C . ASN B 1 145 ? 12.555 -13.555 -17.281 1 91.81 145 ASN B C 1
ATOM 2506 O O . ASN B 1 145 ? 13.398 -12.656 -17.344 1 91.81 145 ASN B O 1
ATOM 2510 N N . GLY B 1 146 ? 12.195 -14.125 -16.188 1 92.94 146 GLY B N 1
ATOM 2511 C CA . GLY B 1 146 ? 12.906 -13.844 -14.945 1 92.94 146 GLY B CA 1
ATOM 2512 C C . GLY B 1 146 ? 12.57 -12.492 -14.359 1 92.94 146 GLY B C 1
ATOM 2513 O O . GLY B 1 146 ? 13.398 -11.875 -13.695 1 92.94 146 GLY B O 1
ATOM 2514 N N . ASP B 1 147 ? 11.312 -12.008 -14.594 1 94.81 147 ASP B N 1
ATOM 2515 C CA . ASP B 1 147 ? 10.992 -10.656 -14.148 1 94.81 147 ASP B CA 1
ATOM 2516 C C . ASP B 1 147 ? 9.68 -10.625 -13.367 1 94.81 147 ASP B C 1
ATOM 2518 O O . ASP B 1 147 ? 9.094 -9.562 -13.18 1 94.81 147 ASP B O 1
ATOM 2522 N N . VAL B 1 148 ? 9.258 -11.867 -13.016 1 97.25 148 VAL B N 1
ATOM 2523 C CA . VAL B 1 148 ? 8.062 -11.922 -12.172 1 97.25 148 VAL B CA 1
ATOM 2524 C C . VAL B 1 148 ? 8.469 -11.883 -10.703 1 97.25 148 VAL B C 1
ATOM 2526 O O . VAL B 1 148 ? 9.008 -12.859 -10.172 1 97.25 148 VAL B O 1
ATOM 2529 N N . PHE B 1 149 ? 8.133 -10.789 -10.031 1 96.94 149 PHE B N 1
ATOM 2530 C CA . PHE B 1 149 ? 8.562 -10.5 -8.672 1 96.94 149 PHE B CA 1
ATOM 2531 C C . PHE B 1 149 ? 7.902 -11.453 -7.676 1 96.94 149 PHE B C 1
ATOM 2533 O O . PHE B 1 149 ? 6.73 -11.805 -7.84 1 96.94 149 PHE B O 1
ATOM 2540 N N . VAL B 1 150 ? 8.664 -11.812 -6.672 1 97.06 150 VAL B N 1
ATOM 2541 C CA . VAL B 1 150 ? 8.172 -12.531 -5.5 1 97.06 150 VAL B CA 1
ATOM 2542 C C . VAL B 1 150 ? 8.562 -11.781 -4.23 1 97.06 150 VAL B C 1
ATOM 2544 O O . VAL B 1 150 ? 9.719 -11.367 -4.074 1 97.06 150 VAL B O 1
ATOM 2547 N N . GLN B 1 151 ? 7.59 -11.539 -3.428 1 95.5 151 GLN B N 1
ATOM 2548 C CA . GLN B 1 151 ? 7.773 -10.875 -2.143 1 95.5 151 GLN B CA 1
ATOM 2549 C C . GLN B 1 151 ? 7.105 -11.656 -1.015 1 95.5 151 GLN B C 1
ATOM 2551 O O . GLN B 1 151 ? 6.066 -12.281 -1.22 1 95.5 151 GLN B O 1
ATOM 2556 N N . SER B 1 152 ? 7.719 -11.656 0.162 1 92.69 152 SER B N 1
ATOM 2557 C CA . SER B 1 152 ? 7.113 -12.281 1.339 1 92.69 152 SER B CA 1
ATOM 2558 C C . SER B 1 152 ? 7.207 -11.359 2.553 1 92.69 152 SER B C 1
ATOM 2560 O O . SER B 1 152 ? 8.266 -10.797 2.834 1 92.69 152 SER B O 1
ATOM 2562 N N . ASP B 1 153 ? 6.105 -11.211 3.168 1 87.75 153 ASP B N 1
ATOM 2563 C CA . ASP B 1 153 ? 6.008 -10.422 4.391 1 87.75 153 ASP B CA 1
ATOM 2564 C C . ASP B 1 153 ? 6.676 -9.055 4.215 1 87.75 153 ASP B C 1
ATOM 2566 O O . ASP B 1 153 ? 7.402 -8.602 5.098 1 87.75 153 ASP B O 1
ATOM 2570 N N . GLY B 1 154 ? 6.523 -8.516 3.035 1 85.62 154 GLY B N 1
ATOM 2571 C CA . GLY B 1 154 ? 6.961 -7.164 2.75 1 85.62 154 GLY B CA 1
ATOM 2572 C C . GLY B 1 154 ? 8.406 -7.086 2.295 1 85.62 154 GLY B C 1
ATOM 2573 O O . GLY B 1 154 ? 8.922 -6.004 2.014 1 85.62 154 GLY B O 1
ATOM 2574 N N . GLU B 1 155 ? 9.055 -8.172 2.23 1 90.88 155 GLU B N 1
ATOM 2575 C CA . GLU B 1 155 ? 10.453 -8.18 1.8 1 90.88 155 GLU B CA 1
ATOM 2576 C C . GLU B 1 155 ? 10.609 -8.859 0.442 1 90.88 155 GLU B C 1
ATOM 2578 O O . GLU B 1 155 ? 9.977 -9.891 0.181 1 90.88 155 GLU B O 1
ATOM 2583 N N . HIS B 1 156 ? 11.438 -8.234 -0.348 1 93.25 156 HIS B N 1
ATOM 2584 C CA . HIS B 1 156 ? 11.695 -8.805 -1.666 1 93.25 156 HIS B CA 1
ATOM 2585 C C . HIS B 1 156 ? 12.438 -10.133 -1.557 1 93.25 156 HIS B C 1
ATOM 2587 O O . HIS B 1 156 ? 13.492 -10.211 -0.923 1 93.25 156 HIS B O 1
ATOM 2593 N N . PHE B 1 157 ? 11.891 -11.148 -2.131 1 94.38 157 PHE B N 1
ATOM 2594 C CA . PHE B 1 157 ? 12.492 -12.477 -2.139 1 94.38 157 PHE B CA 1
ATOM 2595 C C . PHE B 1 157 ? 13.289 -12.703 -3.416 1 94.38 157 PHE B C 1
ATOM 2597 O O . PHE B 1 157 ? 14.398 -13.242 -3.371 1 94.38 157 PHE B O 1
ATOM 2604 N N . GLY B 1 158 ? 12.719 -12.32 -4.508 1 95.06 158 GLY B N 1
ATOM 2605 C CA . GLY B 1 158 ? 13.328 -12.516 -5.812 1 95.06 1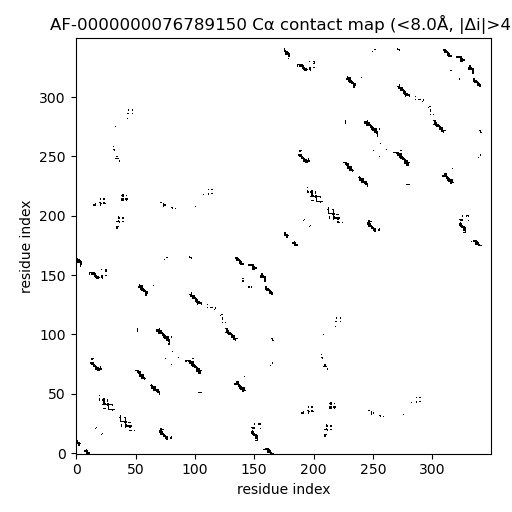58 GLY B CA 1
ATOM 2606 C C . GLY B 1 158 ? 12.32 -12.617 -6.938 1 95.06 158 GLY B C 1
ATOM 2607 O O . GLY B 1 158 ? 11.398 -11.805 -7.027 1 95.06 158 GLY B O 1
ATOM 2608 N N . PHE B 1 159 ? 12.656 -13.648 -7.824 1 97 159 PHE B N 1
ATOM 2609 C CA . PHE B 1 159 ? 11.805 -13.859 -8.984 1 97 159 PHE B CA 1
ATOM 2610 C C . PHE B 1 159 ? 11.406 -15.328 -9.102 1 97 159 PHE B C 1
ATOM 2612 O O . PHE B 1 159 ? 12 -16.188 -8.453 1 97 159 PHE B O 1
ATOM 2619 N N . LEU B 1 160 ? 10.328 -15.562 -9.844 1 97.12 160 LEU B N 1
ATOM 2620 C CA . LEU B 1 160 ? 9.945 -16.953 -10.117 1 97.12 160 LEU B CA 1
ATOM 2621 C C . LEU B 1 160 ? 11.078 -17.688 -10.82 1 97.12 160 LEU B C 1
ATOM 2623 O O . LEU B 1 160 ? 11.891 -17.078 -11.516 1 97.12 160 LEU B O 1
ATOM 2627 N N . PRO B 1 161 ? 11.094 -19.016 -10.539 1 97.69 161 PRO B N 1
ATOM 2628 C CA . PRO B 1 161 ? 10.125 -19.953 -9.945 1 97.69 161 PRO B CA 1
ATOM 2629 C C . PRO B 1 161 ? 10.219 -20 -8.414 1 97.69 161 PRO B C 1
ATOM 2631 O O . PRO B 1 161 ? 11.273 -19.703 -7.848 1 97.69 161 PRO B O 1
ATOM 2634 N N . THR B 1 162 ? 9.055 -20.344 -7.746 1 97.69 162 THR B N 1
ATOM 2635 C CA . THR B 1 162 ? 9.023 -20.484 -6.293 1 97.69 162 THR B CA 1
ATOM 2636 C C . THR B 1 162 ? 8.023 -21.562 -5.883 1 97.69 162 THR B C 1
ATOM 2638 O O . THR B 1 162 ? 6.961 -21.688 -6.488 1 97.69 162 THR B O 1
ATOM 2641 N N . LYS B 1 163 ? 8.375 -22.328 -4.906 1 97.44 163 LYS B N 1
ATOM 2642 C CA . LYS B 1 163 ? 7.492 -23.297 -4.277 1 97.44 163 LYS B CA 1
ATOM 2643 C C . LYS B 1 163 ? 7.059 -22.844 -2.889 1 97.44 163 LYS B C 1
ATOM 2645 O O . LYS B 1 163 ? 7.887 -22.391 -2.096 1 97.44 163 LYS B O 1
ATOM 2650 N N . PHE B 1 164 ? 5.785 -22.938 -2.648 1 96.31 164 PHE B N 1
ATOM 2651 C CA . PHE B 1 164 ? 5.215 -22.609 -1.345 1 96.31 164 PHE B CA 1
ATOM 2652 C C . PHE B 1 164 ? 4.617 -23.859 -0.694 1 96.31 164 PHE B C 1
ATOM 2654 O O . PHE B 1 164 ? 3.959 -24.656 -1.36 1 96.31 164 PHE B O 1
ATOM 2661 N N . SER B 1 165 ? 4.875 -24.016 0.608 1 93.94 165 SER B N 1
ATOM 2662 C CA . SER B 1 165 ? 4.309 -25.156 1.312 1 93.94 165 SER B CA 1
ATOM 2663 C C . SER B 1 165 ? 4.035 -24.828 2.775 1 93.94 165 SER B C 1
ATOM 2665 O O . SER B 1 165 ? 4.668 -23.938 3.346 1 93.94 165 SER B O 1
ATOM 2667 N N . VAL B 1 166 ? 3.059 -25.516 3.291 1 88.25 166 VAL B N 1
ATOM 2668 C CA . VAL B 1 166 ? 2.797 -25.406 4.723 1 88.25 166 VAL B CA 1
ATOM 2669 C C . VAL B 1 166 ? 3.986 -25.953 5.512 1 88.25 166 VAL B C 1
ATOM 2671 O O . VAL B 1 166 ? 4.629 -26.922 5.09 1 88.25 166 VAL B O 1
ATOM 2674 N N . LEU B 1 167 ? 4.477 -25.188 6.562 1 74.56 167 LEU B N 1
ATOM 2675 C CA . LEU B 1 167 ? 5.551 -25.703 7.402 1 74.56 167 LEU B CA 1
ATOM 2676 C C . LEU B 1 167 ? 5.137 -27.016 8.07 1 74.56 167 LEU B C 1
ATOM 2678 O O . LEU B 1 167 ? 4.047 -27.109 8.648 1 74.56 167 LEU B O 1
ATOM 2682 N N . PRO B 1 168 ? 6.074 -28 7.832 1 58.84 168 PRO B N 1
ATOM 2683 C CA . PRO B 1 168 ? 5.832 -29.219 8.617 1 58.84 168 PRO B CA 1
ATOM 2684 C C . PRO B 1 168 ? 5.977 -28.984 10.117 1 58.84 168 PRO B C 1
ATOM 2686 O O . PRO B 1 168 ? 6.824 -28.188 10.547 1 58.84 168 PRO B O 1
ATOM 2689 N N . GLY B 1 169 ? 4.984 -29.203 11.008 1 56.62 169 GLY B N 1
ATOM 2690 C CA . GLY B 1 169 ? 5.062 -29.156 12.461 1 56.62 169 GLY B CA 1
ATOM 2691 C C . GLY B 1 169 ? 4.918 -27.766 13.023 1 56.62 169 GLY B C 1
ATOM 2692 O O . GLY B 1 169 ? 5.324 -27.5 14.156 1 56.62 169 GLY B O 1
ATOM 2693 N N . ALA B 1 170 ? 4.922 -26.922 12.312 1 49.72 170 ALA B N 1
ATOM 2694 C CA . ALA B 1 170 ? 4.91 -25.562 12.883 1 49.72 170 ALA B CA 1
ATOM 2695 C C . ALA B 1 170 ? 4.027 -25.516 14.125 1 49.72 170 ALA B C 1
ATOM 2697 O O . ALA B 1 170 ? 2.803 -25.625 14.031 1 49.72 170 ALA B O 1
ATOM 2698 N N . VAL B 1 171 ? 4.562 -26.094 15.172 1 41 171 VAL B N 1
ATOM 2699 C CA . VAL B 1 171 ? 4.145 -26.031 16.562 1 41 171 VAL B CA 1
ATOM 2700 C C . VAL B 1 171 ? 3.787 -24.578 16.922 1 41 171 VAL B C 1
ATOM 2702 O O . VAL B 1 171 ? 4.34 -23.641 16.359 1 41 171 VAL B O 1
ATOM 2705 N N . ASP B 1 172 ? 2.697 -24.5 17.516 1 42.28 172 ASP B N 1
ATOM 2706 C CA . ASP B 1 172 ? 2.201 -23.25 18.078 1 42.28 172 ASP B CA 1
ATOM 2707 C C . ASP B 1 172 ? 3.336 -22.438 18.703 1 42.28 172 ASP B C 1
ATOM 2709 O O . ASP B 1 172 ? 3.973 -22.891 19.656 1 42.28 172 ASP B O 1
ATOM 2713 N N . PHE B 1 173 ? 4.188 -21.984 17.938 1 34.25 173 PHE B N 1
ATOM 2714 C CA . PHE B 1 173 ? 5.199 -21.234 18.656 1 34.25 173 PHE B CA 1
ATOM 2715 C C . PHE B 1 173 ? 4.574 -20.453 19.812 1 34.25 173 PHE B C 1
ATOM 2717 O O . PHE B 1 173 ? 5.285 -19.938 20.672 1 34.25 173 PHE B O 1
ATOM 2724 N N . PHE B 1 174 ? 3.436 -19.828 19.609 1 35.16 174 PHE B N 1
ATOM 2725 C CA . PHE B 1 174 ? 2.926 -19.141 20.781 1 35.16 174 PHE B CA 1
ATOM 2726 C C . PHE B 1 174 ? 2.244 -20.109 21.734 1 35.16 174 PHE B C 1
ATOM 2728 O O . PHE B 1 174 ? 1.485 -19.688 22.609 1 35.16 174 PHE B O 1
ATOM 2735 N N . SER B 1 175 ? 2.504 -21.297 21.719 1 26.33 175 SER B N 1
ATOM 2736 C CA . SER B 1 175 ? 2.053 -21.891 22.984 1 26.33 175 SER B CA 1
ATOM 2737 C C . SER B 1 175 ? 2.893 -21.391 24.141 1 26.33 175 SER B C 1
ATOM 2739 O O . SER B 1 175 ? 4.105 -21.203 24.016 1 26.33 175 SER B O 1
#

Secondary structure (DSSP, 8-state):
-EE-TT--EE--SSEEEEEHHHHHHHHHGGGGGGTTHHHHHHHHHHHTT---EEEEEEETT--EEEEEEEEEEEEEETTTTTTTS---TTS-TT--PEEEEEEES--HHHHHHHHHGGGG----PPSSEEEEEESEEEEEESS--S--EEEETTEEEEES-EEEEPPTT---TT-/-EE-TT--EE--SSEEEEEHHHHHHHHHGGGGGGTTHHHHHHHHHHHTT---EEEEEEETT--EEEEEEEEEEEEEETTTTTTTS---TTS-TT--PEEEEEEES--HHHHHHHHHHGGGS-----TTEEEEEESEEEEEESS--S--EEEETTEEEEES-EEEEPPTT---TT-

Foldseek 3Di:
DKAAPVRDDDDFDWKKKKFLVQQLLVQLVVVPVVPPCSSVVSNVVSPVVGWFAWKWKDFPNHDIDIDGRWRMKMKTQPLRHPPVVPDDPPDPNPPLKIKMKTAHPFDVVVQVVVVVVCVVVDDSDRPRIDMDIGQKMWMAGPDPPQPMWMDGPSHTDGGDGMMDGRDDCPDPVVD/DKAAPVRDDDDFDWKKKKFLVQQLLVQLVVVPVVPPVSSVVSNVVSPVVGWFAWKWKDFPNHDIDIDGRWRMKMKTQPLRHPPVVPDDPPDPNPPLKIKMKTAGPFDVVVQVVVVVVCVVVDDSDRPRIDMDIGQKMWMAGPDPPQPMWMDGPSHTDGGDGMMDGRDDCPDPVVD

pLDDT: mean 81.75, std 18.87, range [25.81, 98.69]

Nearest PDB structures (foldseek):
  3vzd-assembly2_B  TM=7.246E-01  e=8.220E-09  Homo sapiens
  4v24-assembly2_B  TM=7.154E-01  e=3.464E-08  Homo sapiens
  3vzb-assembly3_C  TM=7.125E-01  e=6.307E-08  Homo sapiens
  4wer-assembly1_A-2  TM=6.812E-01  e=3.464E-08  Enterococcus faecalis V583
  2qv7-assembly1_A  TM=6.107E-01  e=2.220E-07  unclassified

Solvent-accessible surface area (backbone atoms only — not comparable to full-atom values): 18400 Å² total; per-residue (Å²): 53,32,26,45,85,83,60,56,78,39,80,56,80,41,39,31,27,28,33,42,26,14,36,14,48,53,48,14,65,76,33,51,75,51,48,58,36,11,36,37,53,6,24,54,55,32,50,54,90,57,70,64,37,50,31,30,37,26,55,68,80,52,65,78,43,79,43,67,33,34,35,29,38,25,44,17,33,44,74,53,44,50,36,91,49,76,61,70,87,76,59,62,74,71,65,64,33,31,33,36,38,38,31,23,71,68,52,69,67,60,52,56,58,50,54,71,60,31,80,75,74,55,76,87,71,75,63,54,62,47,73,49,77,35,56,26,39,33,42,34,54,70,70,82,76,66,76,42,27,27,20,36,68,88,36,79,73,48,44,52,39,39,37,38,34,45,61,84,73,72,59,66,75,85,103,54,32,26,45,85,85,60,57,78,40,80,55,82,41,38,31,25,26,31,40,24,14,35,15,47,53,48,13,64,76,34,53,78,50,47,60,35,10,36,38,54,5,23,55,55,31,52,55,88,58,72,62,38,50,32,30,36,25,52,66,80,53,68,80,42,77,43,68,33,33,35,30,38,24,43,18,34,44,75,54,42,53,34,89,51,78,59,72,86,77,58,62,76,71,65,65,34,31,33,37,35,39,31,23,70,69,51,69,67,60,52,55,59,48,52,71,56,29,81,73,74,52,78,87,70,76,64,54,62,48,74,48,77,36,54,28,40,34,40,35,56,70,69,82,75,66,75,42,25,28,21,36,68,88,37,80,72,48,46,52,41,40,36,37,35,47,61,83,73,73,59,68,73,85,104

Sequence (350 aa):
MMEGPNGDPHFFINVADIHLSAKAGYFASMYKRFGNLCYVLGALRGFWGHSNRDLRIKVNGGEWRTVDKVTALCVGNAKYFGGGMKITPTVDPFSGDLQVVIIQDFKWYSFLLKLHRLYGGTHLTVNGVSSIRVQSIEVVEVVPNGDVFVQSDGEHFGFLPTKFSVLPGAVDFFSMMEGPNGDPHFFINVADIHLSAKAGYFASMYKRFGNLCYVLGALRGFWGHSNRDLRIKVNGGEWRTVDKVTALCVGNAKYFGGGMKITPTVDPFSGDLQVVIIQDFKWYSFLLKLHRLYGGTHLTVNGVSSIRVQSIEVVEVVPNGDVFVQSDGEHFGFLPTKFSVLPGAVDFFS

Radius of gyration: 21.28 Å; Cα contacts (8 Å, |Δi|>4): 767; chains: 2; bounding box: 48×64×50 Å

InterPro domains:
  IPR016064 NAD kinase/diacylglycerol kinase-like domain superfamily [SSF111331] (9-174)
  IPR045540 YegS/DAGK, C-terminal domain [PF19279] (30-173)
  IPR050187 Lipid Phosphate Formation and Regulation [PTHR12358] (9-166)

Organism: Aegilops tauschii subsp. strangulata (NCBI:txid200361)